Protein AF-V5BIV5-F1 (afdb_monomer_lite)

Radius of gyration: 81.48 Å; chains: 1; bounding box: 143×62×266 Å

Secondary structure (DSSP, 8-state):
--HHHHHHHHHHHTTT-----------------------------PPPP--TT----------PPPP----------------------------------PPPHHHHHHHHHHHHHHHHHHHHHHHHHHHHHHHHHHHHHHHHHHS--SS-----------TT-GGGTSSHHHHHHHHHHHHHHHHHHHHHHHHHHHHHHHHHIIIIIIIHHHHHHHHHHHHHHHHHHHHHHHHHHHHHHHHHHHHHHHHHHHHHHHHHHHHHHHHHHHHHHHHHHHHHHHHHHHHHHHHHHHHHHHHHHHHHHHHHHHHHHHHHHHHHHHHHHHTT--

pLDDT: mean 72.59, std 24.85, range [30.11, 98.5]

Sequence (330 aa):
MFFFFLLSFVFMFLLGVPPLMPVFDTQTGAGAGVGFFFLPYMSQQRPPPRAPWSRFATASKQPRQPPLSARPVNVTRCPMTSLKKKTQSVWSAPSTTTTTRRKSPFELAYEESLAQLELLQQKLEQQALVSLHLERNTLEYYYTNTICFEGYDGESVPQQNSGFHHYYFTSVVSMARRERRERRAREERQLQEERRRVQLLEDDVREHIINGVLAEQRDLVRKSEEENAALQQHLAQKLAEAETCGKRLQEHEQRQRVIQQERVESVRRTMQLEEGKLKQMENVDATRLVLSKEREELAAVQAELKKREAVVNNLRETIARLSRKRRQRE

Organism: NCBI:txid1416333

Structure (mmCIF, N/CA/C/O backbone):
data_AF-V5BIV5-F1
#
_entry.id   AF-V5BIV5-F1
#
loop_
_atom_site.group_PDB
_atom_site.id
_atom_site.type_symbol
_atom_site.label_atom_id
_atom_site.label_alt_id
_atom_site.label_comp_id
_atom_site.label_asym_id
_atom_site.label_entity_id
_atom_site.label_seq_id
_atom_site.pdbx_PDB_ins_code
_atom_site.Cartn_x
_atom_site.Cartn_y
_atom_site.Cartn_z
_atom_site.occupancy
_atom_site.B_iso_or_equiv
_atom_site.auth_seq_id
_atom_site.auth_comp_id
_atom_site.auth_asym_id
_atom_site.auth_atom_id
_atom_site.pdbx_PDB_model_num
ATOM 1 N N . MET A 1 1 ? 5.641 26.183 -1.877 1.00 52.94 1 MET A N 1
ATOM 2 C CA . MET A 1 1 ? 5.285 25.527 -0.596 1.00 52.94 1 MET A CA 1
ATOM 3 C C . MET A 1 1 ? 4.647 26.458 0.442 1.00 52.94 1 MET A C 1
ATOM 5 O O . MET A 1 1 ? 3.917 25.950 1.272 1.00 52.94 1 MET A O 1
ATOM 9 N N . PHE A 1 2 ? 4.810 27.788 0.385 1.00 47.78 2 PHE A N 1
ATOM 10 C CA . PHE A 1 2 ? 4.147 28.708 1.335 1.00 47.78 2 PHE A CA 1
ATOM 11 C C . PHE A 1 2 ? 2.705 29.119 0.966 1.00 47.78 2 PHE A C 1
ATOM 13 O O . PHE A 1 2 ? 1.934 29.493 1.841 1.00 47.78 2 PHE A O 1
ATOM 20 N N . PHE A 1 3 ? 2.299 28.997 -0.302 1.00 45.25 3 PHE A N 1
ATOM 21 C CA . PHE A 1 3 ? 0.954 29.402 -0.745 1.00 45.25 3 PHE A CA 1
ATOM 22 C C . PHE A 1 3 ? -0.159 28.392 -0.420 1.00 45.25 3 PHE A C 1
ATOM 24 O O . PHE A 1 3 ? -1.317 28.777 -0.300 1.00 45.25 3 PHE A O 1
ATOM 31 N N . PHE A 1 4 ? 0.180 27.114 -0.217 1.00 46.38 4 PHE A N 1
ATOM 32 C CA . PHE A 1 4 ? -0.806 26.083 0.138 1.00 46.38 4 PHE A CA 1
ATOM 33 C C . PHE A 1 4 ? -1.195 26.108 1.623 1.00 46.38 4 PHE A C 1
ATOM 35 O O . PHE A 1 4 ? -2.306 25.718 1.970 1.00 46.38 4 PHE A O 1
ATOM 42 N N . PHE A 1 5 ? -0.328 26.631 2.496 1.00 48.53 5 PHE A N 1
ATOM 43 C CA . PHE A 1 5 ? -0.621 26.736 3.926 1.00 48.53 5 PHE A CA 1
ATOM 44 C C . PHE A 1 5 ? -1.599 27.872 4.257 1.00 48.53 5 PHE A C 1
ATOM 46 O O . PHE A 1 5 ? -2.414 27.719 5.165 1.00 48.53 5 PHE A O 1
ATOM 53 N N . LEU A 1 6 ? -1.595 28.975 3.496 1.00 51.81 6 LEU A N 1
ATOM 54 C CA . LEU A 1 6 ? -2.537 30.075 3.737 1.00 51.81 6 LEU A CA 1
ATOM 55 C C . LEU A 1 6 ? -3.978 29.724 3.342 1.00 51.81 6 LEU A C 1
ATOM 57 O O . LEU A 1 6 ? -4.913 30.150 4.017 1.00 51.81 6 LEU A O 1
ATOM 61 N N . LEU A 1 7 ? -4.175 28.916 2.293 1.00 50.19 7 LEU A N 1
ATOM 62 C CA . LEU A 1 7 ? -5.524 28.553 1.844 1.00 50.19 7 LEU A CA 1
ATOM 63 C C . LEU A 1 7 ? -6.232 27.609 2.829 1.00 50.19 7 LEU A C 1
ATOM 65 O O . LEU A 1 7 ? -7.442 27.704 3.015 1.00 50.19 7 LEU A O 1
ATOM 69 N N . SER A 1 8 ? -5.474 26.744 3.512 1.00 51.78 8 SER A N 1
ATOM 70 C CA . SER A 1 8 ? -6.029 25.819 4.506 1.00 51.78 8 SER A CA 1
ATOM 71 C C . SER A 1 8 ? -6.413 26.516 5.818 1.00 51.78 8 SER A C 1
ATOM 73 O O . SER A 1 8 ? -7.316 26.056 6.514 1.00 51.78 8 SER A O 1
ATOM 75 N N . PHE A 1 9 ? -5.768 27.641 6.145 1.00 52.19 9 PHE A N 1
ATOM 76 C CA . PHE A 1 9 ? -6.046 28.392 7.373 1.00 52.19 9 PHE A CA 1
ATOM 77 C C . PHE A 1 9 ? -7.322 29.242 7.262 1.00 52.19 9 PHE A C 1
ATOM 79 O O . PHE A 1 9 ? -8.078 29.361 8.223 1.00 52.19 9 PHE A O 1
ATOM 86 N N . VAL A 1 10 ? -7.615 29.769 6.068 1.00 61.44 10 VAL A N 1
ATOM 87 C CA . VAL A 1 10 ? -8.852 30.529 5.803 1.00 61.44 10 VAL A CA 1
ATOM 88 C C . VAL A 1 10 ? -10.075 29.605 5.743 1.00 61.44 10 VAL A C 1
ATOM 90 O O . VAL A 1 10 ? -11.153 29.982 6.198 1.00 61.44 10 VAL A O 1
ATOM 93 N N . PHE A 1 11 ? -9.911 28.367 5.266 1.00 53.62 11 PHE A N 1
ATOM 94 C CA . PHE A 1 11 ? -11.013 27.403 5.180 1.00 53.62 11 PHE A CA 1
ATOM 95 C C . PHE A 1 11 ? -11.468 26.880 6.556 1.00 53.62 11 PHE A C 1
ATOM 97 O O . PHE A 1 11 ? -12.648 26.604 6.757 1.00 53.62 11 PHE A O 1
ATOM 104 N N . MET A 1 12 ? -10.557 26.814 7.533 1.00 54.19 12 MET A N 1
ATOM 105 C CA . MET A 1 12 ? -10.869 26.417 8.915 1.00 54.19 12 MET A CA 1
ATOM 106 C C . MET A 1 12 ? -11.633 27.493 9.707 1.00 54.19 12 MET A C 1
ATOM 108 O O . MET A 1 12 ? -12.384 27.157 10.617 1.00 54.19 12 MET A O 1
ATOM 112 N N . PHE A 1 13 ? -11.517 28.774 9.335 1.00 54.12 13 PHE A N 1
ATOM 113 C CA . PHE A 1 13 ? -12.222 29.873 10.013 1.00 54.12 13 PHE A CA 1
ATOM 114 C C . PHE A 1 13 ? -13.693 30.023 9.578 1.00 54.12 13 PHE A C 1
ATOM 116 O O . PHE A 1 13 ? -14.508 30.556 10.326 1.00 54.12 13 PHE A O 1
ATOM 123 N N . LEU A 1 14 ? -14.052 29.527 8.388 1.00 56.28 14 LEU A N 1
ATOM 124 C CA . LEU A 1 14 ? -15.405 29.622 7.816 1.00 56.28 14 LEU A CA 1
ATOM 125 C C . LEU A 1 14 ? -16.360 28.500 8.262 1.00 56.28 14 LEU A C 1
ATOM 127 O O . LEU A 1 14 ? -17.562 28.607 8.036 1.00 56.28 14 LEU A O 1
ATOM 131 N N . LEU A 1 15 ? -15.852 27.451 8.915 1.00 53.59 15 LEU A N 1
ATOM 132 C CA . LEU A 1 15 ? -16.637 26.288 9.357 1.00 53.59 15 LEU A CA 1
ATOM 133 C C . LEU A 1 15 ? -16.978 26.285 10.856 1.00 53.59 15 LEU A C 1
ATOM 135 O O . LEU A 1 15 ? -17.530 25.306 11.349 1.00 53.59 15 LEU A O 1
ATOM 139 N N . GLY A 1 16 ? -16.694 27.370 11.586 1.00 46.41 16 GLY A N 1
ATOM 140 C CA . GLY A 1 16 ? -17.166 27.532 12.968 1.00 46.41 16 GLY A CA 1
ATOM 141 C C . GLY A 1 16 ? -16.659 26.463 13.944 1.00 46.41 16 GLY A C 1
ATOM 142 O O . GLY A 1 16 ? -17.346 26.147 14.913 1.00 46.41 16 GLY A O 1
ATOM 143 N N . VAL A 1 17 ? -15.475 25.896 13.699 1.00 56.22 17 VAL A N 1
ATOM 144 C CA . VAL A 1 17 ? -14.847 24.924 14.600 1.00 56.22 17 VAL A CA 1
ATOM 145 C C . VAL A 1 17 ? -13.963 25.686 15.596 1.00 56.22 17 VAL A C 1
ATOM 147 O O . VAL A 1 17 ? -13.000 26.328 15.173 1.00 56.22 17 VAL A O 1
ATOM 150 N N . PRO A 1 18 ? -14.257 25.666 16.908 1.00 51.34 18 PRO A N 1
ATOM 151 C CA . PRO A 1 18 ? -13.418 26.339 17.891 1.00 51.34 18 PRO A CA 1
ATOM 152 C C . PRO A 1 18 ? -12.067 25.612 18.032 1.00 51.34 18 PRO A C 1
ATOM 154 O O . PRO A 1 18 ? -12.045 24.380 18.120 1.00 51.34 18 PRO A O 1
ATOM 157 N N . PRO A 1 19 ? -10.931 26.331 18.085 1.00 50.12 19 PRO A N 1
ATOM 158 C CA . PRO A 1 19 ? -9.640 25.708 18.335 1.00 50.12 19 PRO A CA 1
ATOM 159 C C . PRO A 1 19 ? -9.560 25.251 19.797 1.00 50.12 19 PRO A C 1
ATOM 161 O O . PRO A 1 19 ? -9.568 26.063 20.723 1.00 50.12 19 PRO A O 1
ATOM 164 N N . LEU A 1 20 ? -9.467 23.937 20.002 1.00 45.47 20 LEU A N 1
ATOM 165 C CA . LEU A 1 20 ? -9.051 23.345 21.271 1.00 45.47 20 LEU A CA 1
ATOM 166 C C . LEU A 1 20 ? -7.620 23.803 21.576 1.00 45.47 20 LEU A C 1
ATOM 168 O O . LEU A 1 20 ? -6.680 23.479 20.850 1.00 45.47 20 LEU A O 1
ATOM 172 N N . MET A 1 21 ? -7.468 24.582 22.644 1.00 40.09 21 MET A N 1
ATOM 173 C CA . MET A 1 21 ? -6.164 24.949 23.182 1.00 40.09 21 MET A CA 1
ATOM 174 C C . MET A 1 21 ? -5.445 23.714 23.740 1.00 40.09 21 MET A C 1
ATOM 176 O O . MET A 1 21 ? -6.055 22.953 24.493 1.00 40.09 21 MET A O 1
ATOM 180 N N . PRO A 1 22 ? -4.146 23.528 23.456 1.00 43.59 22 PRO A N 1
ATOM 181 C CA . PRO A 1 22 ? -3.332 22.591 24.206 1.00 43.59 22 PRO A CA 1
ATOM 182 C C . PRO A 1 22 ? -2.920 23.223 25.544 1.00 43.59 22 PRO A C 1
ATOM 184 O O . PRO A 1 22 ? -2.129 24.163 25.592 1.00 43.59 22 PRO A O 1
ATOM 187 N N . VAL A 1 23 ? -3.458 22.677 26.634 1.00 36.28 23 VAL A N 1
ATOM 188 C CA . VAL A 1 23 ? -2.885 22.800 27.979 1.00 36.28 23 VAL A CA 1
ATOM 189 C C . VAL A 1 23 ? -1.681 21.860 28.026 1.00 36.28 23 VAL A C 1
ATOM 191 O O . VAL A 1 23 ? -1.849 20.644 27.999 1.00 36.28 23 VAL A O 1
ATOM 194 N N . PHE A 1 24 ? -0.471 22.414 28.060 1.00 36.00 24 PHE A N 1
ATOM 195 C CA . PHE A 1 24 ? 0.728 21.677 28.449 1.00 36.00 24 PHE A CA 1
ATOM 196 C C . PHE A 1 24 ? 1.262 22.288 29.737 1.00 36.00 24 PHE A C 1
ATOM 198 O O . PHE A 1 24 ? 1.889 23.347 29.722 1.00 36.00 24 PHE A O 1
ATOM 205 N N . ASP A 1 25 ? 0.997 21.592 30.839 1.00 32.31 25 ASP A N 1
ATOM 206 C CA . ASP A 1 25 ? 1.750 21.757 32.069 1.00 32.31 25 ASP A CA 1
ATOM 207 C C . ASP A 1 25 ? 3.145 21.153 31.902 1.00 32.31 25 ASP A C 1
ATOM 209 O O . ASP A 1 25 ? 3.354 20.055 31.380 1.00 32.31 25 ASP A O 1
ATOM 213 N N . THR A 1 26 ? 4.109 21.925 32.373 1.00 38.41 26 THR A N 1
ATOM 214 C CA . THR A 1 26 ? 5.509 21.579 32.561 1.00 38.41 26 THR A CA 1
ATOM 215 C C . THR A 1 26 ? 5.669 20.462 33.587 1.00 38.41 26 THR A C 1
ATOM 217 O O . THR A 1 26 ? 5.211 20.621 34.716 1.00 38.41 26 THR A O 1
ATOM 220 N N . GLN A 1 27 ? 6.449 19.422 33.276 1.00 34.00 27 GLN A N 1
ATOM 221 C CA . GLN A 1 27 ? 7.369 18.866 34.268 1.00 34.00 27 GLN A CA 1
ATOM 222 C C . GLN A 1 27 ? 8.543 18.107 33.640 1.00 34.00 27 GLN A C 1
ATOM 224 O O . GLN A 1 27 ? 8.414 17.172 32.856 1.00 34.00 27 GLN A O 1
ATOM 229 N N . THR A 1 28 ? 9.708 18.598 34.033 1.00 37.66 28 THR A N 1
ATOM 230 C CA . THR A 1 28 ? 11.062 18.075 33.915 1.00 37.66 28 THR A CA 1
ATOM 231 C C . THR A 1 28 ? 11.204 16.670 34.496 1.00 37.66 28 THR A C 1
ATOM 233 O O . THR A 1 28 ? 10.784 16.427 35.624 1.00 37.66 28 THR A O 1
ATOM 236 N N . GLY A 1 29 ? 11.906 15.788 33.788 1.00 33.06 29 GLY A N 1
ATOM 237 C CA . GLY A 1 29 ? 12.295 14.479 34.304 1.00 33.06 29 GLY A CA 1
ATOM 238 C C . GLY A 1 29 ? 13.440 13.895 33.494 1.00 33.06 29 GLY A C 1
ATOM 239 O O . GLY A 1 29 ? 13.229 13.272 32.460 1.00 33.06 29 GLY A O 1
ATOM 240 N N . ALA A 1 30 ? 14.660 14.150 33.960 1.00 35.59 30 ALA A N 1
ATOM 241 C CA . ALA A 1 30 ? 15.885 13.559 33.453 1.00 35.59 30 ALA A CA 1
ATOM 242 C C . ALA A 1 30 ? 15.852 12.027 33.588 1.00 35.59 30 ALA A C 1
ATOM 244 O O . ALA A 1 30 ? 15.528 11.495 34.647 1.00 35.59 30 ALA A O 1
ATOM 245 N N . GLY A 1 31 ? 16.242 11.330 32.525 1.00 33.03 31 GLY A N 1
ATOM 246 C CA . GLY A 1 31 ? 16.393 9.880 32.508 1.00 33.03 31 GLY A CA 1
ATOM 247 C C . GLY A 1 31 ? 17.436 9.489 31.476 1.00 33.03 31 GLY A C 1
ATOM 248 O O . GLY A 1 31 ? 17.126 9.291 30.307 1.00 33.03 31 GLY A O 1
ATOM 249 N N . ALA A 1 32 ? 18.690 9.444 31.919 1.00 34.25 32 ALA A N 1
ATOM 250 C CA . ALA A 1 32 ? 19.811 8.909 31.165 1.00 34.25 32 ALA A CA 1
ATOM 251 C C . ALA A 1 32 ? 19.597 7.409 30.896 1.00 34.25 32 ALA A C 1
ATOM 253 O O . ALA A 1 32 ? 19.287 6.650 31.812 1.00 34.25 32 ALA A O 1
ATOM 254 N N . GLY A 1 33 ? 19.789 6.987 29.647 1.00 32.44 33 GLY A N 1
ATOM 255 C CA . GLY A 1 33 ? 19.603 5.604 29.213 1.00 32.44 33 GLY A CA 1
ATOM 256 C C . GLY A 1 33 ? 20.333 5.336 27.903 1.00 32.44 33 GLY A C 1
ATOM 257 O O . GLY A 1 33 ? 19.787 5.503 26.823 1.00 32.44 33 GLY A O 1
ATOM 258 N N . VAL A 1 34 ? 21.602 4.982 28.060 1.00 36.50 34 VAL A N 1
ATOM 259 C CA . VAL A 1 34 ? 22.618 4.564 27.088 1.00 36.50 34 VAL A CA 1
ATOM 260 C C . VAL A 1 34 ? 22.082 3.702 25.932 1.00 36.50 34 VAL A C 1
ATOM 262 O O . VAL A 1 34 ? 21.473 2.661 26.152 1.00 36.50 34 VAL A O 1
ATOM 265 N N . GLY A 1 35 ? 22.440 4.079 24.701 1.00 32.22 35 GLY A N 1
ATOM 266 C CA . GLY A 1 35 ? 22.315 3.248 23.504 1.00 32.22 35 GLY A CA 1
ATOM 267 C C . GLY A 1 35 ? 23.328 3.680 22.444 1.00 32.22 35 GLY A C 1
ATOM 268 O O . GLY A 1 35 ? 23.155 4.704 21.794 1.00 32.22 35 GLY A O 1
ATOM 269 N N . PHE A 1 36 ? 24.417 2.918 22.335 1.00 36.50 36 PHE A N 1
ATOM 270 C CA . PHE A 1 36 ? 25.456 2.994 21.302 1.00 36.50 36 PHE A CA 1
ATOM 271 C C . PHE A 1 36 ? 24.870 3.074 19.878 1.00 36.50 36 PHE A C 1
ATOM 273 O O . PHE A 1 36 ? 23.891 2.394 19.607 1.00 36.50 36 PHE A O 1
ATOM 280 N N . PHE A 1 37 ? 25.504 3.827 18.967 1.00 34.16 37 PHE A N 1
ATOM 281 C CA . PHE A 1 37 ? 26.126 3.329 17.721 1.00 34.16 37 PHE A CA 1
ATOM 282 C C . PHE A 1 37 ? 26.601 4.500 16.825 1.00 34.16 37 PHE A C 1
ATOM 284 O O . PHE A 1 37 ? 25.823 5.354 16.423 1.00 34.16 37 PHE A O 1
ATOM 291 N N . PHE A 1 38 ? 27.905 4.488 16.524 1.00 32.66 38 PHE A N 1
ATOM 292 C CA . PHE A 1 38 ? 28.568 4.926 15.285 1.00 32.66 38 PHE A CA 1
ATOM 293 C C . PHE A 1 38 ? 28.224 6.293 14.648 1.00 32.66 38 PHE A C 1
ATOM 295 O O . PHE A 1 38 ? 27.265 6.450 13.902 1.00 32.66 38 PHE A O 1
ATOM 302 N N . LEU A 1 39 ? 29.169 7.232 14.775 1.00 34.94 39 LEU A N 1
ATOM 303 C CA . LEU A 1 39 ? 29.522 8.164 13.692 1.00 34.94 39 LEU A CA 1
ATOM 304 C C . LEU A 1 39 ? 30.345 7.401 12.636 1.00 34.94 39 LEU A C 1
ATOM 306 O O . LEU A 1 39 ? 31.177 6.570 13.012 1.00 34.94 39 LEU A O 1
ATOM 310 N N . PRO A 1 40 ? 30.165 7.692 11.333 1.00 46.31 40 PRO A N 1
ATOM 311 C CA . PRO A 1 40 ? 31.070 8.665 10.722 1.00 46.31 40 PRO A CA 1
ATOM 312 C C . PRO A 1 40 ? 30.436 9.607 9.672 1.00 46.31 40 PRO A C 1
ATOM 314 O O . PRO A 1 40 ? 29.698 9.203 8.787 1.00 46.31 40 PRO A O 1
ATOM 317 N N . TYR A 1 41 ? 30.856 10.872 9.763 1.00 33.94 41 TYR A N 1
ATOM 318 C CA . TYR A 1 41 ? 31.520 11.645 8.698 1.00 33.94 41 TYR A CA 1
ATOM 319 C C . TYR A 1 41 ? 30.769 12.042 7.397 1.00 33.94 41 TYR A C 1
ATOM 321 O O . TYR A 1 41 ? 30.523 11.245 6.502 1.00 33.94 41 TYR A O 1
ATOM 329 N N . MET A 1 42 ? 30.619 13.369 7.263 1.00 36.72 42 MET A N 1
ATOM 330 C CA . MET A 1 42 ? 30.783 14.211 6.062 1.00 36.72 42 MET A CA 1
ATOM 331 C C . MET A 1 42 ? 29.874 13.998 4.840 1.00 36.72 42 MET A C 1
ATOM 333 O O . MET A 1 42 ? 30.186 13.261 3.908 1.00 36.72 42 MET A O 1
ATOM 337 N N . SER A 1 43 ? 28.845 14.846 4.733 1.00 36.72 43 SER A N 1
ATOM 338 C CA . SER A 1 43 ? 28.217 15.199 3.457 1.00 36.72 43 SER A CA 1
ATOM 339 C C . SER A 1 43 ? 29.078 16.225 2.704 1.00 36.72 43 SER A C 1
ATOM 341 O O . SER A 1 43 ? 28.915 17.438 2.854 1.00 36.72 43 SER A O 1
ATOM 343 N N . GLN A 1 44 ? 30.013 15.741 1.890 1.00 40.72 44 GLN A N 1
ATOM 344 C CA . GLN A 1 44 ? 30.700 16.552 0.886 1.00 40.72 44 GLN A CA 1
ATOM 345 C C . GLN A 1 44 ? 29.758 16.717 -0.320 1.00 40.72 44 GLN A C 1
ATOM 347 O O . GLN A 1 44 ? 29.388 15.739 -0.970 1.00 40.72 44 GLN A O 1
ATOM 352 N N . GLN A 1 45 ? 29.329 17.950 -0.596 1.00 42.22 45 GLN A N 1
ATOM 353 C CA . GLN A 1 45 ? 28.522 18.290 -1.770 1.00 42.22 45 GLN A CA 1
ATOM 354 C C . GLN A 1 45 ? 29.296 17.935 -3.050 1.00 42.22 45 GLN A C 1
ATOM 356 O O . GLN A 1 45 ? 30.332 18.531 -3.343 1.00 42.22 45 GLN A O 1
ATOM 361 N N . ARG A 1 46 ? 28.798 16.962 -3.820 1.00 42.00 46 ARG A N 1
ATOM 362 C CA . ARG A 1 46 ? 29.278 16.687 -5.181 1.00 42.00 46 ARG A CA 1
ATOM 363 C C . ARG A 1 46 ? 28.510 17.566 -6.176 1.00 42.00 46 ARG A C 1
ATOM 365 O O . ARG A 1 46 ? 27.280 17.559 -6.137 1.00 42.00 46 ARG A O 1
ATOM 372 N N . PRO A 1 47 ? 29.187 18.297 -7.078 1.00 57.53 47 PRO A N 1
ATOM 373 C CA . PRO A 1 47 ? 28.520 18.970 -8.186 1.00 57.53 47 PRO A CA 1
ATOM 374 C C . PRO A 1 47 ? 28.045 17.942 -9.233 1.00 57.53 47 PRO A C 1
ATOM 376 O O . PRO A 1 47 ? 28.573 16.826 -9.285 1.00 57.53 47 PRO A O 1
ATOM 379 N N . PRO A 1 48 ? 27.055 18.292 -10.075 1.00 56.84 48 PRO A N 1
ATOM 380 C CA . PRO A 1 48 ? 26.512 17.376 -11.074 1.00 56.84 48 PRO A CA 1
ATOM 381 C C . PRO A 1 48 ? 27.556 17.018 -12.148 1.00 56.84 48 PRO A C 1
ATOM 383 O O . PRO A 1 48 ? 28.434 17.835 -12.453 1.00 56.84 48 PRO A O 1
ATOM 386 N N . PRO A 1 49 ? 27.472 15.822 -12.762 1.00 50.72 49 PRO A N 1
ATOM 387 C CA . PRO A 1 49 ? 28.421 15.404 -13.782 1.00 50.72 49 PRO A CA 1
ATOM 388 C C . PRO A 1 49 ? 28.244 16.244 -15.054 1.00 50.72 49 PRO A C 1
ATOM 390 O O . PRO A 1 49 ? 27.202 16.223 -15.708 1.00 50.72 49 PRO A O 1
ATOM 393 N N . ARG A 1 50 ? 29.294 16.980 -15.425 1.00 48.38 50 ARG A N 1
ATOM 394 C CA . ARG A 1 50 ? 29.436 17.586 -16.753 1.00 48.38 50 ARG A CA 1
ATOM 395 C C . ARG A 1 50 ? 29.770 16.482 -17.755 1.00 48.38 50 ARG A C 1
ATOM 397 O O . ARG A 1 50 ? 30.863 15.924 -17.709 1.00 48.38 50 ARG A O 1
ATOM 404 N N . ALA A 1 51 ? 28.852 16.188 -18.671 1.00 47.62 51 ALA A N 1
ATOM 405 C CA . ALA A 1 51 ? 29.163 15.387 -19.852 1.00 47.62 51 ALA A CA 1
ATOM 406 C C . ALA A 1 51 ? 30.098 16.185 -20.792 1.00 47.62 51 ALA A C 1
ATOM 408 O O . ALA A 1 51 ? 29.908 17.397 -20.933 1.00 47.62 51 ALA A O 1
ATOM 409 N N . PRO A 1 52 ? 31.088 15.567 -21.466 1.00 48.06 52 PRO A N 1
ATOM 410 C CA . PRO A 1 52 ? 32.116 16.314 -22.191 1.00 48.06 52 PRO A CA 1
ATOM 411 C C . PRO A 1 52 ? 31.687 16.755 -23.600 1.00 48.06 52 PRO A C 1
ATOM 413 O O . PRO A 1 52 ? 32.495 17.324 -24.327 1.00 48.06 52 PRO A O 1
ATOM 416 N N . TRP A 1 53 ? 30.464 16.446 -24.044 1.00 49.66 53 TRP A N 1
ATOM 417 C CA . TRP A 1 53 ? 30.087 16.520 -25.467 1.00 49.66 53 TRP A CA 1
ATOM 418 C C . TRP A 1 53 ? 29.026 17.588 -25.764 1.00 49.66 53 TRP A C 1
ATOM 420 O O . TRP A 1 53 ? 28.377 17.568 -26.805 1.00 49.66 53 TRP A O 1
ATOM 430 N N . SER A 1 54 ? 28.860 18.575 -24.881 1.00 41.28 54 SER A N 1
ATOM 431 C CA . SER A 1 54 ? 28.015 19.743 -25.147 1.00 41.28 54 SER A CA 1
ATOM 432 C C . SER A 1 54 ? 28.756 20.778 -26.002 1.00 41.28 54 SER A C 1
ATOM 434 O O . SER A 1 54 ? 29.046 21.888 -25.558 1.00 41.28 54 SER A O 1
ATOM 436 N N . ARG A 1 55 ? 29.104 20.407 -27.229 1.00 47.00 55 ARG A N 1
ATOM 437 C CA . ARG A 1 55 ? 29.358 21.320 -28.347 1.00 47.00 55 ARG A CA 1
ATOM 438 C C . ARG A 1 55 ? 29.270 20.473 -29.603 1.00 47.00 55 ARG A C 1
ATOM 440 O O . ARG A 1 55 ? 29.924 19.448 -29.658 1.00 47.00 55 ARG A O 1
ATOM 447 N N . PHE A 1 56 ? 28.456 20.942 -30.545 1.00 46.16 56 PHE A N 1
ATOM 448 C CA . PHE A 1 56 ? 28.221 20.479 -31.919 1.00 46.16 56 PHE A CA 1
ATOM 449 C C . PHE A 1 56 ? 26.757 20.084 -32.145 1.00 46.16 56 PHE A C 1
ATOM 451 O O . PHE A 1 56 ? 26.400 18.918 -32.240 1.00 46.16 56 PHE A O 1
ATOM 458 N N . ALA A 1 57 ? 25.915 21.110 -32.281 1.00 38.00 57 ALA A N 1
ATOM 459 C CA . ALA A 1 57 ? 24.669 21.039 -33.034 1.00 38.00 57 ALA A CA 1
ATOM 460 C C . ALA A 1 57 ? 24.662 22.252 -33.984 1.00 38.00 57 ALA A C 1
ATOM 462 O O . ALA A 1 57 ? 24.694 23.397 -33.544 1.00 38.00 57 ALA A O 1
ATOM 463 N N . THR A 1 58 ? 25.029 22.016 -35.247 1.00 37.97 58 THR A N 1
ATOM 464 C CA . THR A 1 58 ? 24.127 21.966 -36.416 1.00 37.97 58 THR A CA 1
ATOM 465 C C . THR A 1 58 ? 23.711 23.343 -36.935 1.00 37.97 58 THR A C 1
ATOM 467 O O . THR A 1 58 ? 22.688 23.888 -36.537 1.00 37.97 58 THR A O 1
ATOM 470 N N . ALA A 1 59 ? 24.457 23.844 -37.923 1.00 32.62 59 ALA A N 1
ATOM 471 C CA . ALA A 1 59 ? 23.895 24.690 -38.969 1.00 32.62 59 ALA A CA 1
ATOM 472 C C . ALA A 1 59 ? 23.910 23.888 -40.276 1.00 32.62 59 ALA A C 1
ATOM 474 O O . ALA A 1 59 ? 24.938 23.374 -40.715 1.00 32.62 59 ALA A O 1
ATOM 475 N N . SER A 1 60 ? 22.705 23.718 -40.804 1.00 37.56 60 SER A N 1
ATOM 476 C CA . SER A 1 60 ? 22.326 22.919 -41.959 1.00 37.56 60 SER A CA 1
ATOM 477 C C . SER A 1 60 ? 23.012 23.354 -43.259 1.00 37.56 60 SER A C 1
ATOM 479 O O . SER A 1 60 ? 23.335 24.520 -43.472 1.00 37.56 60 SER A O 1
ATOM 481 N N . LYS A 1 61 ? 23.175 22.374 -44.148 1.00 38.53 61 LYS A N 1
ATOM 482 C CA . LYS A 1 61 ? 23.698 22.474 -45.510 1.00 38.53 61 LYS A CA 1
ATOM 483 C C . LYS A 1 61 ? 22.831 23.387 -46.392 1.00 38.53 61 LYS A C 1
ATOM 485 O O . LYS A 1 61 ? 21.622 23.198 -46.477 1.00 38.53 61 LYS A O 1
ATOM 490 N N . GLN A 1 62 ? 23.482 24.246 -47.171 1.00 40.72 62 GLN A N 1
ATOM 491 C CA . GLN A 1 62 ? 23.052 24.618 -48.522 1.00 40.72 62 GLN A CA 1
ATOM 492 C C . GLN A 1 62 ? 24.297 24.647 -49.422 1.00 40.72 62 GLN A C 1
ATOM 494 O O . GLN A 1 62 ? 25.167 25.494 -49.214 1.00 40.72 62 GLN A O 1
ATOM 499 N N . PRO A 1 63 ? 24.428 23.761 -50.422 1.00 41.69 63 PRO A N 1
ATOM 500 C CA . PRO A 1 63 ? 25.365 23.990 -51.506 1.00 41.69 63 PRO A CA 1
ATOM 501 C C . PRO A 1 63 ? 24.737 24.989 -52.484 1.00 41.69 63 PRO A C 1
ATOM 503 O O . PRO A 1 63 ? 23.715 24.717 -53.112 1.00 41.69 63 PRO A O 1
ATOM 506 N N . ARG A 1 64 ? 25.352 26.172 -52.587 1.00 40.41 64 ARG A N 1
ATOM 507 C CA . ARG A 1 64 ? 25.080 27.153 -53.643 1.00 40.41 64 ARG A CA 1
ATOM 508 C C . ARG A 1 64 ? 25.331 26.495 -55.003 1.00 40.41 64 ARG A C 1
ATOM 510 O O . ARG A 1 64 ? 26.444 26.053 -55.273 1.00 40.41 64 ARG A O 1
ATOM 517 N N . GLN A 1 65 ? 24.307 26.451 -55.850 1.00 42.56 65 GLN A N 1
ATOM 518 C CA . GLN A 1 65 ? 24.473 26.186 -57.277 1.00 42.56 65 GLN A CA 1
ATOM 519 C C . GLN A 1 65 ? 25.220 27.362 -57.935 1.00 42.56 65 GLN A C 1
ATOM 521 O O . GLN A 1 65 ? 24.918 28.514 -57.609 1.00 42.56 65 GLN A O 1
ATOM 526 N N . PRO A 1 66 ? 26.152 27.127 -58.871 1.00 44.06 66 PRO A N 1
ATOM 527 C CA . PRO A 1 66 ? 26.589 28.165 -59.793 1.00 44.06 66 PRO A CA 1
ATOM 528 C C . PRO A 1 66 ? 25.565 28.309 -60.938 1.00 44.06 66 PRO A C 1
ATOM 530 O O . PRO A 1 66 ? 25.125 27.297 -61.488 1.00 44.06 66 PRO A O 1
ATOM 533 N N . PRO A 1 67 ? 25.173 29.533 -61.335 1.00 42.47 67 PRO A N 1
ATOM 534 C CA . PRO A 1 67 ? 24.322 29.721 -62.502 1.00 42.47 67 PRO A CA 1
ATOM 535 C C . PRO A 1 67 ? 25.115 29.426 -63.782 1.00 42.47 67 PRO A C 1
ATOM 537 O O . PRO A 1 67 ? 26.110 30.089 -64.086 1.00 42.47 67 PRO A O 1
ATOM 540 N N . LEU A 1 68 ? 24.648 28.444 -64.554 1.00 39.59 68 LEU A N 1
ATOM 541 C CA . LEU A 1 68 ? 25.043 28.250 -65.947 1.00 39.59 68 LEU A CA 1
ATOM 542 C C . LEU A 1 68 ? 24.523 29.441 -66.764 1.00 39.59 68 LEU A C 1
ATOM 544 O O . LEU A 1 68 ? 23.355 29.505 -67.139 1.00 39.59 68 LEU A O 1
ATOM 548 N N . SER A 1 69 ? 25.404 30.409 -67.011 1.00 34.16 69 SER A N 1
ATOM 549 C CA . SER A 1 69 ? 25.181 31.483 -67.976 1.00 34.16 69 SER A CA 1
ATOM 550 C C . SER A 1 69 ? 25.321 30.912 -69.386 1.00 34.16 69 SER A C 1
ATOM 552 O O . SER A 1 69 ? 26.425 30.692 -69.886 1.00 34.16 69 SER A O 1
ATOM 554 N N . ALA A 1 70 ? 24.181 30.640 -70.015 1.00 38.94 70 ALA A N 1
ATOM 555 C CA . ALA A 1 70 ? 24.096 30.368 -71.437 1.00 38.94 70 ALA A CA 1
ATOM 556 C C . ALA A 1 70 ? 24.393 31.661 -72.214 1.00 38.94 70 ALA A C 1
ATOM 558 O O . ALA A 1 70 ? 23.586 32.590 -72.233 1.00 38.94 70 ALA A O 1
ATOM 559 N N . ARG A 1 71 ? 25.546 31.716 -72.885 1.00 36.59 71 ARG A N 1
ATOM 560 C CA . ARG A 1 71 ? 25.781 32.651 -73.991 1.00 36.59 71 ARG A CA 1
ATOM 561 C C . ARG A 1 71 ? 25.839 31.853 -75.294 1.00 36.59 71 ARG A C 1
ATOM 563 O O . ARG A 1 71 ? 26.690 30.971 -75.400 1.00 36.59 71 ARG A O 1
ATOM 570 N N . PRO A 1 72 ? 24.994 32.152 -76.294 1.00 38.62 72 PRO A N 1
ATOM 571 C CA . PRO A 1 72 ? 25.185 31.615 -77.629 1.00 38.62 72 PRO A CA 1
ATOM 572 C C . PRO A 1 72 ? 26.400 32.312 -78.252 1.00 38.62 72 PRO A C 1
ATOM 574 O O . PRO A 1 72 ? 26.404 33.528 -78.447 1.00 38.62 72 PRO A O 1
ATOM 577 N N . VAL A 1 73 ? 27.456 31.553 -78.545 1.00 35.66 73 VAL A N 1
ATOM 578 C CA . VAL A 1 73 ? 28.518 32.033 -79.431 1.00 35.66 73 VAL A CA 1
ATOM 579 C C . VAL A 1 73 ? 27.955 31.990 -80.843 1.00 35.66 73 VAL A C 1
ATOM 581 O O . VAL A 1 73 ? 27.662 30.925 -81.383 1.00 35.66 73 VAL A O 1
ATOM 584 N N . ASN A 1 74 ? 27.762 33.189 -81.393 1.00 35.81 74 ASN A N 1
ATOM 585 C CA . ASN A 1 74 ? 27.479 33.451 -82.793 1.00 35.81 74 ASN A CA 1
ATOM 586 C C . ASN A 1 74 ? 28.326 32.539 -83.684 1.00 35.81 74 ASN A C 1
ATOM 588 O O . ASN A 1 74 ? 29.544 32.690 -83.777 1.00 35.81 74 ASN A O 1
ATOM 592 N N . VAL A 1 75 ? 27.656 31.626 -84.383 1.00 36.03 75 VAL A N 1
ATOM 593 C CA . VAL A 1 75 ? 28.198 31.001 -85.583 1.00 36.03 75 VAL A CA 1
ATOM 594 C C . VAL A 1 75 ? 28.227 32.097 -86.642 1.00 36.03 75 VAL A C 1
ATOM 596 O O . VAL A 1 75 ? 27.254 32.315 -87.365 1.00 36.03 75 VAL A O 1
ATOM 599 N N . THR A 1 76 ? 29.331 32.841 -86.706 1.00 33.88 76 THR A N 1
ATOM 600 C CA . THR A 1 76 ? 29.601 33.739 -87.826 1.00 33.88 76 THR A CA 1
ATOM 601 C C . THR A 1 76 ? 29.879 32.866 -89.040 1.00 33.88 76 THR A C 1
ATOM 603 O O . THR A 1 76 ? 30.986 32.396 -89.282 1.00 33.88 76 THR A O 1
ATOM 606 N N . ARG A 1 77 ? 28.798 32.603 -89.768 1.00 35.72 77 ARG A N 1
ATOM 607 C CA . ARG A 1 77 ? 28.743 32.031 -91.105 1.00 35.72 77 ARG A CA 1
ATOM 608 C C . ARG A 1 77 ? 29.675 32.851 -92.010 1.00 35.72 77 ARG A C 1
ATOM 610 O O . ARG A 1 77 ? 29.317 33.956 -92.403 1.00 35.72 77 ARG A O 1
ATOM 617 N N . CYS A 1 78 ? 30.864 32.340 -92.327 1.00 30.11 78 CYS A N 1
ATOM 618 C CA . CYS A 1 78 ? 31.696 32.921 -93.381 1.00 30.11 78 CYS A CA 1
ATOM 619 C C . CYS A 1 78 ? 30.980 32.726 -94.729 1.00 30.11 78 CYS A C 1
ATOM 621 O O . CYS A 1 78 ? 30.687 31.583 -95.096 1.00 30.11 78 CYS A O 1
ATOM 623 N N . PRO A 1 79 ? 30.655 33.799 -95.470 1.00 38.47 79 PRO A N 1
ATOM 624 C CA . PRO A 1 79 ? 30.116 33.668 -96.809 1.00 38.47 79 PRO A CA 1
ATOM 625 C C . PRO A 1 79 ? 31.244 33.248 -97.756 1.00 38.47 79 PRO A C 1
ATOM 627 O O . PRO A 1 79 ? 32.242 33.947 -97.906 1.00 38.47 79 PRO A O 1
ATOM 630 N N . MET A 1 80 ? 31.061 32.097 -98.399 1.00 34.19 80 MET A N 1
ATOM 631 C CA . MET A 1 80 ? 31.809 31.687 -99.585 1.00 34.19 80 MET A CA 1
ATOM 632 C C . MET A 1 80 ? 31.650 32.768 -100.663 1.00 34.19 80 MET A C 1
ATOM 634 O O . MET A 1 80 ? 30.608 32.852 -101.314 1.00 34.19 80 MET A O 1
ATOM 638 N N . THR A 1 81 ? 32.666 33.601 -100.876 1.00 37.12 81 THR A N 1
ATOM 639 C CA . THR A 1 81 ? 32.756 34.434 -102.076 1.00 37.12 81 THR A CA 1
ATOM 640 C C . THR A 1 81 ? 33.252 33.563 -103.223 1.00 37.12 81 THR A C 1
ATOM 642 O O . THR A 1 81 ? 34.425 33.537 -103.579 1.00 37.12 81 THR A O 1
ATOM 645 N N . SER A 1 82 ? 32.324 32.824 -103.830 1.00 36.94 82 SER A N 1
ATOM 646 C CA . SER A 1 82 ? 32.543 32.240 -105.147 1.00 36.94 82 SER A CA 1
ATOM 647 C C . SER A 1 82 ? 32.729 33.381 -106.151 1.00 36.94 82 SER A C 1
ATOM 649 O O . SER A 1 82 ? 31.752 34.021 -106.555 1.00 36.94 82 SER A O 1
ATOM 651 N N . LEU A 1 83 ? 33.968 33.645 -106.563 1.00 35.62 83 LEU A N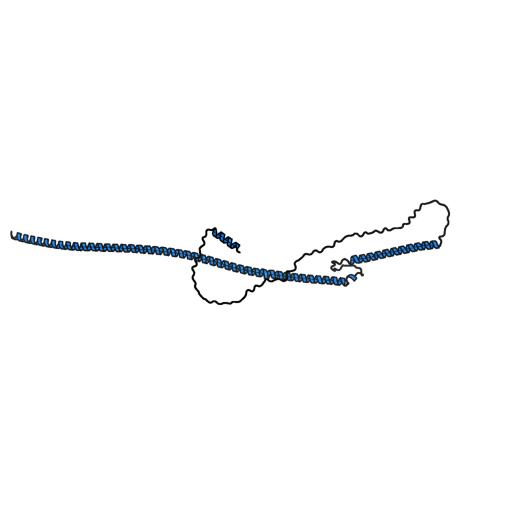 1
ATOM 652 C CA . LEU A 1 83 ? 34.275 34.517 -107.691 1.00 35.62 83 LEU A CA 1
ATOM 653 C C . LEU A 1 83 ? 33.877 33.788 -108.987 1.00 35.62 83 LEU A C 1
ATOM 655 O O . LEU A 1 83 ? 34.705 33.248 -109.715 1.00 35.62 83 LEU A O 1
ATOM 659 N N . LYS A 1 84 ? 32.570 33.722 -109.267 1.00 38.00 84 LYS A N 1
ATOM 660 C CA . LYS A 1 84 ? 32.062 33.286 -110.569 1.00 38.00 84 LYS A CA 1
ATOM 661 C C . LYS A 1 84 ? 32.349 34.389 -111.585 1.00 38.00 84 LYS A C 1
ATOM 663 O O . LYS A 1 84 ? 31.639 35.392 -111.636 1.00 38.00 84 LYS A O 1
ATOM 668 N N . LYS A 1 85 ? 33.356 34.161 -112.433 1.00 41.72 85 LYS A N 1
ATOM 669 C CA . LYS A 1 85 ? 33.441 34.759 -113.772 1.00 41.72 85 LYS A CA 1
ATOM 670 C C . LYS A 1 85 ? 32.103 34.507 -114.475 1.00 41.72 85 LYS A C 1
ATOM 672 O O . LYS A 1 85 ? 31.794 33.373 -114.834 1.00 41.72 85 LYS A O 1
ATOM 677 N N . LYS A 1 86 ? 31.291 35.552 -114.639 1.00 32.31 86 LYS A N 1
ATOM 678 C CA . LYS A 1 86 ? 30.112 35.526 -115.506 1.00 32.31 86 LYS A CA 1
ATOM 679 C C . LYS A 1 86 ? 30.453 36.307 -116.764 1.00 32.31 86 LYS A C 1
ATOM 681 O O . LYS A 1 86 ? 30.276 37.516 -116.839 1.00 32.31 86 LYS A O 1
ATOM 686 N N . THR A 1 87 ? 30.982 35.576 -117.735 1.00 39.62 87 THR A N 1
ATOM 687 C CA . THR A 1 87 ? 31.037 35.969 -119.138 1.00 39.62 87 THR A CA 1
ATOM 688 C C . THR A 1 87 ? 29.597 36.162 -119.607 1.00 39.62 87 THR A C 1
ATOM 690 O O . THR A 1 87 ? 28.854 35.192 -119.742 1.00 39.62 87 THR A O 1
ATOM 693 N N . GLN A 1 88 ? 29.170 37.409 -119.792 1.00 38.91 88 GLN A N 1
ATOM 694 C CA . GLN A 1 88 ? 27.933 37.717 -120.500 1.00 38.91 88 GLN A CA 1
ATOM 695 C C . GLN A 1 88 ? 28.302 38.026 -121.947 1.00 38.91 88 GLN A C 1
ATOM 697 O O . GLN A 1 88 ? 28.787 39.104 -122.276 1.00 38.91 88 GLN A O 1
ATOM 702 N N . SER A 1 89 ? 28.122 37.013 -122.793 1.00 33.12 89 SER A N 1
ATOM 703 C CA . SER A 1 89 ? 28.121 37.145 -124.240 1.00 33.12 89 SER A CA 1
ATOM 704 C C . SER A 1 89 ? 26.851 37.872 -124.677 1.00 33.12 89 SER A C 1
ATOM 706 O O . SER A 1 89 ? 25.748 37.407 -124.379 1.00 33.12 89 SER A O 1
ATOM 708 N N . VAL A 1 90 ? 27.007 38.945 -125.444 1.00 38.66 90 VAL A N 1
ATOM 709 C CA . VAL A 1 90 ? 25.975 39.437 -126.357 1.00 38.66 90 VAL A CA 1
ATOM 710 C C . VAL A 1 90 ? 26.546 39.292 -127.766 1.00 38.66 90 VAL A C 1
ATOM 712 O O . VAL A 1 90 ? 27.516 39.944 -128.139 1.00 38.66 90 VAL A O 1
ATOM 715 N N . TRP A 1 91 ? 25.977 38.322 -128.477 1.00 32.31 91 TRP A N 1
ATOM 716 C CA . TRP A 1 91 ? 26.008 38.115 -129.927 1.00 32.31 91 TRP A CA 1
ATOM 717 C C . TRP A 1 91 ? 25.636 39.414 -130.663 1.00 32.31 91 TRP A C 1
ATOM 719 O O . TRP A 1 91 ? 24.864 40.198 -130.129 1.00 32.31 91 TRP A O 1
ATOM 729 N N . SER A 1 92 ? 25.980 39.728 -131.904 1.00 33.19 92 SER A N 1
ATOM 730 C CA . SER A 1 92 ? 26.835 39.193 -132.962 1.00 33.19 92 SER A CA 1
ATOM 731 C C . SER A 1 92 ? 26.683 40.215 -134.094 1.00 33.19 92 SER A C 1
ATOM 733 O O . SER A 1 92 ? 25.555 40.605 -134.389 1.00 33.19 92 SER A O 1
ATOM 735 N N . ALA A 1 93 ? 27.756 40.591 -134.783 1.00 33.28 93 ALA A N 1
ATOM 736 C CA . ALA A 1 93 ? 27.676 40.904 -136.210 1.00 33.28 93 ALA A CA 1
ATOM 737 C C . ALA A 1 93 ? 29.051 40.663 -136.858 1.00 33.28 93 ALA A C 1
ATOM 739 O O . ALA A 1 93 ? 30.065 41.030 -136.259 1.00 33.28 93 ALA A O 1
ATOM 740 N N . PRO A 1 94 ? 29.112 39.987 -138.018 1.00 47.00 94 PRO A N 1
ATOM 741 C CA . PRO A 1 94 ? 30.321 39.342 -138.500 1.00 47.00 94 PRO A CA 1
ATOM 742 C C . PRO A 1 94 ? 31.087 40.243 -139.469 1.00 47.00 94 PRO A C 1
ATOM 744 O O . PRO A 1 94 ? 30.522 40.748 -140.433 1.00 47.00 94 PRO A O 1
ATOM 747 N N . SER A 1 95 ? 32.398 40.344 -139.270 1.00 36.69 95 SER A N 1
ATOM 748 C CA . SER A 1 95 ? 33.315 40.836 -140.297 1.00 36.69 95 SER A CA 1
ATOM 749 C C . SER A 1 95 ? 34.520 39.909 -140.346 1.00 36.69 95 SER A C 1
ATOM 751 O O . SER A 1 95 ? 35.418 39.953 -139.512 1.00 36.69 95 SER A O 1
ATOM 753 N N . THR A 1 96 ? 34.457 39.001 -141.312 1.00 39.06 96 THR A N 1
ATOM 754 C CA . THR A 1 96 ? 35.569 38.342 -141.998 1.00 39.06 96 THR A CA 1
ATOM 755 C C . THR A 1 96 ? 36.957 38.938 -141.734 1.00 39.06 96 THR A C 1
ATOM 757 O O . THR A 1 96 ? 37.309 39.945 -142.334 1.00 39.06 96 THR A O 1
ATOM 760 N N . THR A 1 97 ? 37.769 38.236 -140.942 1.00 36.72 97 THR A N 1
ATOM 761 C CA . THR A 1 97 ? 39.153 37.870 -141.297 1.00 36.72 97 THR A CA 1
ATOM 762 C C . THR A 1 97 ? 39.565 36.667 -140.452 1.00 36.72 97 THR A C 1
ATOM 764 O O . THR A 1 97 ? 39.923 36.786 -139.282 1.00 36.72 97 THR A O 1
ATOM 767 N N . THR A 1 98 ? 39.511 35.484 -141.051 1.00 43.53 98 THR A N 1
ATOM 768 C CA . THR A 1 98 ? 40.200 34.287 -140.573 1.00 43.53 98 THR A CA 1
ATOM 769 C C . THR A 1 98 ? 41.704 34.544 -140.571 1.00 43.53 98 THR A C 1
ATOM 771 O O . THR A 1 98 ? 42.339 34.548 -141.623 1.00 43.53 98 THR A O 1
ATOM 774 N N . THR A 1 99 ? 42.287 34.729 -139.390 1.00 39.25 99 THR A N 1
ATOM 775 C CA . THR A 1 99 ? 43.711 34.470 -139.166 1.00 39.25 99 THR A CA 1
ATOM 776 C C . THR A 1 99 ? 43.812 33.429 -138.062 1.00 39.25 99 THR A C 1
ATOM 778 O O . THR A 1 99 ? 43.510 33.678 -136.899 1.00 39.25 99 THR A O 1
ATOM 781 N N . THR A 1 100 ? 44.198 32.210 -138.425 1.00 51.16 100 THR A N 1
ATOM 782 C CA . THR A 1 100 ? 44.626 31.195 -137.464 1.00 51.16 100 THR A CA 1
ATOM 783 C C . THR A 1 100 ? 45.935 31.673 -136.835 1.00 51.16 100 THR A C 1
ATOM 785 O O . THR A 1 100 ? 47.019 31.335 -137.315 1.00 51.16 100 THR A O 1
ATOM 788 N N . ARG A 1 101 ? 45.866 32.501 -135.786 1.00 52.31 101 ARG A N 1
ATOM 789 C CA . ARG A 1 101 ? 47.031 32.751 -134.934 1.00 52.31 101 ARG A CA 1
ATOM 790 C C . ARG A 1 101 ? 47.326 31.451 -134.196 1.00 52.31 101 ARG A C 1
ATOM 792 O O . ARG A 1 101 ? 46.599 31.064 -133.286 1.00 52.31 101 ARG A O 1
ATOM 799 N N . ARG A 1 102 ? 48.378 30.749 -134.622 1.00 59.00 102 ARG A N 1
ATOM 800 C CA . ARG A 1 102 ? 48.988 29.692 -133.812 1.00 59.00 102 ARG A CA 1
ATOM 801 C C . ARG A 1 102 ? 49.391 30.340 -132.487 1.00 59.00 102 ARG A C 1
ATOM 803 O O . ARG A 1 102 ? 50.198 31.268 -132.509 1.00 59.00 102 ARG A O 1
ATOM 810 N N . LYS A 1 103 ? 48.784 29.900 -131.379 1.00 64.25 103 LYS A N 1
ATOM 811 C CA . LYS A 1 103 ? 49.194 30.311 -130.030 1.00 64.25 103 LYS A CA 1
ATOM 812 C C . LYS A 1 103 ? 50.697 30.091 -129.911 1.00 64.25 103 LYS A C 1
ATOM 814 O O . LYS A 1 103 ? 51.200 29.050 -130.350 1.00 64.25 103 LYS A O 1
ATOM 819 N N . SER A 1 104 ? 51.415 31.082 -129.397 1.00 73.19 104 SER A N 1
ATOM 820 C CA . SER A 1 104 ? 52.858 30.927 -129.230 1.00 73.19 104 SER A CA 1
ATOM 821 C C . SER A 1 104 ? 53.123 29.810 -128.208 1.00 73.19 104 SER A C 1
ATOM 823 O O . SER A 1 104 ? 52.317 29.617 -127.295 1.00 73.19 104 SER A O 1
ATOM 825 N N . PRO A 1 105 ? 54.233 29.062 -128.317 1.00 75.56 105 PRO A N 1
ATOM 826 C CA . PRO A 1 105 ? 54.562 28.024 -127.338 1.00 75.56 105 PRO A CA 1
ATOM 827 C C . PRO A 1 105 ? 54.621 28.573 -125.900 1.00 75.56 105 PRO A C 1
ATOM 829 O O . PRO A 1 105 ? 54.324 27.848 -124.957 1.00 75.56 105 PRO A O 1
ATOM 832 N N . PHE A 1 106 ? 54.918 29.867 -125.733 1.00 79.94 106 PHE A N 1
ATOM 833 C CA . PHE A 1 106 ? 54.883 30.559 -124.443 1.00 79.94 106 PHE A CA 1
ATOM 834 C C . PHE A 1 106 ? 53.466 30.755 -123.888 1.00 79.94 106 PHE A C 1
ATOM 836 O O . PHE A 1 106 ? 53.264 30.597 -122.689 1.00 79.94 106 PHE A O 1
ATOM 843 N N . GLU A 1 107 ? 52.477 31.066 -124.731 1.00 80.44 107 GLU A N 1
ATOM 844 C CA . GLU A 1 107 ? 51.075 31.196 -124.300 1.00 80.44 107 GLU A CA 1
ATOM 845 C C . GLU A 1 107 ? 50.500 29.844 -123.863 1.00 80.44 107 GLU A C 1
ATOM 847 O O . GLU A 1 107 ? 49.794 29.778 -122.861 1.00 80.44 107 GLU A O 1
ATOM 852 N N . LEU A 1 108 ? 50.848 28.763 -124.570 1.00 82.56 108 LEU A N 1
ATOM 853 C CA . LEU A 1 108 ? 50.453 27.404 -124.187 1.00 82.56 108 LEU A CA 1
ATOM 854 C C . LEU A 1 108 ? 51.107 26.973 -122.871 1.00 82.56 108 LEU A C 1
ATOM 856 O O . LEU A 1 108 ? 50.413 26.480 -121.988 1.00 82.56 108 LEU A O 1
ATOM 860 N N . ALA A 1 109 ? 52.408 27.226 -122.701 1.00 82.38 109 ALA A N 1
ATOM 861 C CA . ALA A 1 109 ? 53.106 26.937 -121.449 1.00 82.38 109 ALA A CA 1
ATOM 862 C C . ALA A 1 109 ? 52.542 27.751 -120.268 1.00 82.38 109 ALA A C 1
ATOM 864 O O . ALA A 1 109 ? 52.458 27.248 -119.148 1.00 82.38 109 ALA A O 1
ATOM 865 N N . TYR A 1 110 ? 52.115 28.996 -120.507 1.00 88.06 110 TYR A N 1
ATOM 866 C CA . TYR A 1 110 ? 51.466 29.822 -119.490 1.00 88.06 110 TYR A CA 1
ATOM 867 C C . TYR A 1 110 ? 50.078 29.283 -119.110 1.00 88.06 110 TYR A C 1
ATOM 869 O O . TYR A 1 110 ? 49.796 29.129 -117.922 1.00 88.06 110 TYR A O 1
ATOM 877 N N . GLU A 1 111 ? 49.237 28.929 -120.088 1.00 87.88 111 GLU A N 1
ATOM 878 C CA . GLU A 1 111 ? 47.932 28.291 -119.844 1.00 87.88 111 GLU A CA 1
ATOM 879 C C . GLU A 1 111 ? 48.080 26.947 -119.102 1.00 87.88 111 GLU A C 1
ATOM 881 O O . GLU A 1 111 ? 47.351 26.696 -118.141 1.00 87.88 111 GLU A O 1
ATOM 886 N N . GLU A 1 112 ? 49.062 26.118 -119.471 1.00 88.75 112 GLU A N 1
ATOM 887 C CA . GLU A 1 112 ? 49.382 24.876 -118.756 1.00 88.75 112 GLU A CA 1
ATOM 888 C C . GLU A 1 112 ? 49.856 25.143 -117.324 1.00 88.75 112 GLU A C 1
ATOM 890 O O . GLU A 1 112 ? 49.430 24.448 -116.403 1.00 88.75 112 GLU A O 1
ATOM 895 N N . SER A 1 113 ? 50.689 26.166 -117.106 1.00 84.94 113 SER A N 1
ATOM 896 C CA . SER A 1 113 ? 51.150 26.531 -115.761 1.00 84.94 113 SER A CA 1
ATOM 897 C C . SER A 1 113 ? 50.007 27.008 -114.860 1.00 84.94 113 SER A C 1
ATOM 899 O O . SER A 1 113 ? 49.965 26.651 -113.683 1.00 84.94 113 SER A O 1
ATOM 901 N N . LEU A 1 114 ? 49.032 27.741 -115.414 1.00 90.50 114 LEU A N 1
ATOM 902 C CA . LEU A 1 114 ? 47.823 28.139 -114.693 1.00 90.50 114 LEU A CA 1
ATOM 903 C C . LEU A 1 114 ? 46.958 26.924 -114.348 1.00 90.50 114 LEU A C 1
ATOM 905 O O . LEU A 1 114 ? 46.518 26.807 -113.207 1.00 90.50 114 LEU A O 1
ATOM 909 N N . ALA A 1 115 ? 46.776 25.988 -115.283 1.00 89.31 115 ALA A N 1
ATOM 910 C CA . ALA A 1 115 ? 46.036 24.753 -115.023 1.00 89.31 115 ALA A CA 1
ATOM 911 C C . ALA A 1 115 ? 46.726 23.875 -113.960 1.00 89.31 115 ALA A C 1
ATOM 913 O O . ALA A 1 115 ? 46.065 23.289 -113.102 1.00 89.31 115 ALA A O 1
ATOM 914 N N . GLN A 1 116 ? 48.060 23.808 -113.974 1.00 91.31 116 GLN A N 1
ATOM 915 C CA . GLN A 1 116 ? 48.835 23.110 -112.946 1.00 91.31 116 GLN A CA 1
ATOM 916 C C . GLN A 1 116 ? 48.706 23.786 -111.577 1.00 91.31 116 GLN A C 1
ATOM 918 O O . GLN A 1 116 ? 48.585 23.091 -110.568 1.00 91.31 116 GLN A O 1
ATOM 923 N N . LEU A 1 117 ? 48.689 25.120 -111.531 1.00 91.81 117 LEU A N 1
ATOM 924 C CA . LEU A 1 117 ? 48.500 25.877 -110.295 1.00 91.81 117 LEU A CA 1
ATOM 925 C C . LEU A 1 117 ? 47.093 25.658 -109.723 1.00 91.81 117 LEU A C 1
ATOM 927 O O . LEU A 1 117 ? 46.968 25.350 -108.539 1.00 91.81 117 LEU A O 1
ATOM 931 N N . GLU A 1 118 ? 46.052 25.714 -110.559 1.00 92.38 118 GLU A N 1
ATOM 932 C CA . GLU A 1 118 ? 44.672 25.402 -110.157 1.00 92.38 118 GLU A CA 1
ATOM 933 C C . GLU A 1 118 ? 44.549 23.965 -109.620 1.00 92.38 118 GLU A C 1
ATOM 935 O O . GLU A 1 118 ? 43.945 23.741 -108.568 1.00 92.38 118 GLU A O 1
ATOM 940 N N . LEU A 1 119 ? 45.190 22.989 -110.275 1.00 93.94 119 LEU A N 1
ATOM 941 C CA . LEU A 1 119 ? 45.205 21.597 -109.817 1.00 93.94 119 LEU A CA 1
ATOM 942 C C . LEU A 1 119 ? 45.922 21.433 -108.468 1.00 93.94 119 LEU A C 1
ATOM 944 O O . LEU A 1 119 ? 45.459 20.680 -107.607 1.00 93.94 119 LEU A O 1
ATOM 948 N N . LEU A 1 120 ? 47.058 22.108 -108.273 1.00 92.12 120 LEU A N 1
ATOM 949 C CA . LEU A 1 120 ? 47.785 22.080 -107.003 1.00 92.12 120 LEU A CA 1
ATOM 950 C C . LEU A 1 120 ? 46.965 22.717 -105.882 1.00 92.12 120 LEU A C 1
ATOM 952 O O . LEU A 1 120 ? 46.894 22.148 -104.792 1.00 92.12 120 LEU A O 1
ATOM 956 N N . GLN A 1 121 ? 46.301 23.839 -106.155 1.00 93.31 121 GLN A N 1
ATOM 957 C CA . GLN A 1 121 ? 45.427 24.498 -105.192 1.00 93.31 121 GLN A CA 1
ATOM 958 C C . GLN A 1 121 ? 44.261 23.588 -104.782 1.00 93.31 121 GLN A C 1
ATOM 960 O O . GLN A 1 121 ? 44.014 23.409 -103.590 1.00 93.31 121 GLN A O 1
ATOM 965 N N . GLN A 1 122 ? 43.616 22.922 -105.744 1.00 93.56 122 GLN A N 1
ATOM 966 C CA . GLN A 1 122 ? 42.530 21.984 -105.462 1.00 93.56 122 GLN A CA 1
ATOM 967 C C . GLN A 1 122 ? 42.988 20.803 -104.589 1.00 93.56 122 GLN A C 1
ATOM 969 O O . GLN A 1 122 ? 42.274 20.394 -103.672 1.00 93.56 122 GLN A O 1
ATOM 974 N N . LYS A 1 123 ? 44.188 20.258 -104.832 1.00 94.00 123 LYS A N 1
ATOM 975 C CA . LYS A 1 123 ? 44.753 19.180 -104.000 1.00 94.00 123 LYS A CA 1
ATOM 976 C C . LYS A 1 123 ? 45.031 19.640 -102.570 1.00 94.00 123 LYS A C 1
ATOM 978 O O . LYS A 1 123 ? 44.777 18.890 -101.630 1.00 94.00 123 LYS A O 1
ATOM 983 N N . LEU A 1 124 ? 45.526 20.864 -102.406 1.00 94.19 124 LEU A N 1
ATOM 984 C CA . LEU A 1 124 ? 45.816 21.445 -101.096 1.00 94.19 124 LEU A CA 1
ATOM 985 C C . LEU A 1 124 ? 44.524 21.669 -100.294 1.00 94.19 124 LEU A C 1
ATOM 987 O O . LEU A 1 124 ? 44.453 21.317 -99.118 1.00 94.19 124 LEU A O 1
ATOM 991 N N . GLU A 1 125 ? 43.470 22.160 -100.948 1.00 93.50 125 GLU A N 1
ATOM 992 C CA . GLU A 1 125 ? 42.140 22.305 -100.345 1.00 93.50 125 GLU A CA 1
ATOM 993 C C . GLU A 1 125 ? 41.546 20.950 -99.934 1.00 93.50 125 GLU A C 1
ATOM 995 O O . GLU A 1 125 ? 41.030 20.808 -98.823 1.00 93.50 125 GLU A O 1
ATOM 1000 N N . GLN A 1 126 ? 41.672 19.922 -100.780 1.00 93.69 126 GLN A N 1
ATOM 1001 C CA . GLN A 1 126 ? 41.242 18.562 -100.437 1.00 93.69 126 GLN A CA 1
ATOM 1002 C C . GLN A 1 126 ? 42.005 18.008 -99.228 1.00 93.69 126 GLN A C 1
ATOM 1004 O O . GLN A 1 126 ? 41.391 17.437 -98.326 1.00 93.69 126 GLN A O 1
ATOM 1009 N N . GLN A 1 127 ? 43.323 18.210 -99.165 1.00 95.00 127 GLN A N 1
ATOM 1010 C CA . GLN A 1 127 ? 44.134 17.783 -98.025 1.00 95.00 127 GLN A CA 1
ATOM 1011 C C . GLN A 1 127 ? 43.722 18.500 -96.732 1.00 95.00 127 GLN A C 1
ATOM 1013 O O . GLN A 1 127 ? 43.593 17.857 -95.689 1.00 95.00 127 GLN A O 1
ATOM 1018 N N . ALA A 1 128 ? 43.465 19.809 -96.796 1.00 92.62 128 ALA A N 1
ATOM 1019 C CA . ALA A 1 128 ? 43.016 20.589 -95.646 1.00 92.62 128 ALA A CA 1
ATOM 1020 C C . ALA A 1 128 ? 41.656 20.102 -95.114 1.00 92.62 128 ALA A C 1
ATOM 1022 O O . ALA A 1 128 ? 41.481 19.957 -93.903 1.00 92.62 128 ALA A O 1
ATOM 1023 N N . LEU A 1 129 ? 40.712 19.779 -96.004 1.00 94.25 129 LEU A N 1
ATOM 1024 C CA . LEU A 1 129 ? 39.407 19.232 -95.619 1.00 94.25 129 LEU A CA 1
ATOM 1025 C C . LEU A 1 129 ? 39.521 17.859 -94.948 1.00 94.25 129 LEU A C 1
ATOM 1027 O O . LEU A 1 129 ? 38.849 17.612 -93.946 1.00 94.25 129 LEU A O 1
ATOM 1031 N N . VAL A 1 130 ? 40.385 16.980 -95.463 1.00 94.31 130 VAL A N 1
ATOM 1032 C CA . VAL A 1 130 ? 40.631 15.667 -94.850 1.00 94.31 130 VAL A CA 1
ATOM 1033 C C . VAL A 1 130 ? 41.274 15.823 -93.469 1.00 94.31 130 VAL A C 1
ATOM 1035 O O . VAL A 1 130 ? 40.837 15.160 -92.530 1.00 94.31 130 VAL A O 1
ATOM 1038 N N . SER A 1 131 ? 42.243 16.732 -93.312 1.00 91.69 131 SER A N 1
ATOM 1039 C CA . SER A 1 131 ? 42.873 17.013 -92.011 1.00 91.69 131 SER A CA 1
ATOM 1040 C C . SER A 1 131 ? 41.850 17.492 -90.981 1.00 91.69 131 SER A C 1
ATOM 1042 O O . SER A 1 131 ? 41.758 16.929 -89.893 1.00 91.69 131 SER A O 1
ATOM 1044 N N . LEU A 1 132 ? 41.008 18.462 -91.352 1.00 92.25 132 LEU A N 1
ATOM 1045 C CA . LEU A 1 132 ? 39.941 18.964 -90.482 1.00 92.25 132 LEU A CA 1
ATOM 1046 C C . LEU A 1 132 ? 38.937 17.872 -90.101 1.00 92.25 132 LEU A C 1
ATOM 1048 O O . LEU A 1 132 ? 38.459 17.830 -88.966 1.00 92.25 132 LEU A O 1
ATOM 1052 N N . HIS A 1 133 ? 38.605 16.977 -91.033 1.00 92.12 133 HIS A N 1
ATOM 1053 C CA . HIS A 1 133 ? 37.706 15.865 -90.744 1.00 92.12 133 HIS A CA 1
ATOM 1054 C C . HIS A 1 133 ? 38.326 14.873 -89.749 1.00 92.12 133 HIS A C 1
ATOM 1056 O O . HIS A 1 133 ? 37.649 14.439 -88.817 1.00 92.12 133 HIS A O 1
ATOM 1062 N N . LEU A 1 134 ? 39.618 14.561 -89.891 1.00 90.50 134 LEU A N 1
ATOM 1063 C CA . LEU A 1 134 ? 40.339 13.694 -88.957 1.00 90.50 134 LEU A CA 1
ATOM 1064 C C . LEU A 1 134 ? 40.455 14.319 -87.564 1.00 90.50 134 LEU A C 1
ATOM 1066 O O . LEU A 1 134 ? 40.211 13.633 -86.572 1.00 90.50 134 LEU A O 1
ATOM 1070 N N . GLU A 1 135 ? 40.760 15.614 -87.473 1.00 86.25 135 GLU A N 1
ATOM 1071 C CA . GLU A 1 135 ? 40.800 16.344 -86.201 1.00 86.25 135 GLU A CA 1
ATOM 1072 C C . GLU A 1 135 ? 39.441 16.320 -85.503 1.00 86.25 135 GLU A C 1
ATOM 1074 O O . GLU A 1 135 ? 39.354 15.993 -84.318 1.00 86.25 135 GLU A O 1
ATOM 1079 N N . ARG A 1 136 ? 38.362 16.588 -86.248 1.00 83.75 136 ARG A N 1
ATOM 1080 C CA . ARG A 1 136 ? 37.000 16.538 -85.712 1.00 83.75 136 ARG A CA 1
ATOM 1081 C C . ARG A 1 136 ? 36.637 15.143 -85.214 1.00 83.75 136 ARG A C 1
ATOM 1083 O O . ARG A 1 136 ? 36.163 15.035 -84.089 1.00 83.75 136 ARG A O 1
ATOM 1090 N N . ASN A 1 137 ? 36.889 14.099 -86.002 1.00 80.00 137 ASN A N 1
ATOM 1091 C CA . ASN A 1 137 ? 36.598 12.719 -85.600 1.00 80.00 137 ASN A CA 1
ATOM 1092 C C . ASN A 1 137 ? 37.408 12.315 -84.361 1.00 80.00 137 ASN A C 1
ATOM 1094 O O . ASN A 1 137 ? 36.893 11.646 -83.469 1.00 80.00 137 ASN A O 1
ATOM 1098 N N . THR A 1 138 ? 38.664 12.756 -84.280 1.00 77.12 138 THR A N 1
ATOM 1099 C CA . THR A 1 138 ? 39.536 12.486 -83.132 1.00 77.12 138 THR A CA 1
ATOM 1100 C C . THR A 1 138 ? 39.003 13.172 -81.876 1.00 77.12 138 THR A C 1
ATOM 1102 O O . THR A 1 138 ? 38.861 12.533 -80.834 1.00 77.12 138 THR A O 1
ATOM 1105 N N . LEU A 1 139 ? 38.644 14.455 -81.964 1.00 74.00 139 LEU A N 1
ATOM 1106 C CA . LEU A 1 139 ? 38.058 15.191 -80.844 1.00 74.00 139 LEU A CA 1
ATOM 1107 C C . LEU A 1 139 ? 36.702 14.614 -80.431 1.00 74.00 139 LEU A C 1
ATOM 1109 O O . LEU A 1 139 ? 36.469 14.426 -79.242 1.00 74.00 139 LEU A O 1
ATOM 1113 N N . GLU A 1 140 ? 35.832 14.289 -81.385 1.00 74.44 140 GLU A N 1
ATOM 1114 C CA . GLU A 1 140 ? 34.537 13.658 -81.122 1.00 74.44 140 GLU A CA 1
ATOM 1115 C C . GLU A 1 140 ? 34.712 12.329 -80.386 1.00 74.44 140 GLU A C 1
ATOM 1117 O O . GLU A 1 140 ? 34.041 12.111 -79.378 1.00 74.44 140 GLU A O 1
ATOM 1122 N N . TYR A 1 141 ? 35.678 11.503 -80.802 1.00 67.06 141 TYR A N 1
ATOM 1123 C CA . TYR A 1 141 ? 36.049 10.268 -80.115 1.00 67.06 141 TYR A CA 1
ATOM 1124 C C . TYR A 1 141 ? 36.504 10.521 -78.670 1.00 67.06 141 TYR A C 1
ATOM 1126 O O . TYR A 1 141 ? 36.059 9.824 -77.755 1.00 67.06 141 TYR A O 1
ATOM 1134 N N . TYR A 1 142 ? 37.355 11.522 -78.429 1.00 65.38 142 TYR A N 1
ATOM 1135 C CA . TYR A 1 142 ? 37.766 11.866 -77.068 1.00 65.38 142 TYR A CA 1
ATOM 1136 C C . TYR A 1 142 ? 36.582 12.363 -76.239 1.00 65.38 142 TYR A C 1
ATOM 1138 O O . TYR A 1 142 ? 36.387 11.881 -75.130 1.00 65.38 142 TYR A O 1
ATOM 1146 N N . TYR A 1 143 ? 35.749 13.265 -76.748 1.00 61.41 143 TYR A N 1
ATOM 1147 C CA . TYR A 1 143 ? 34.625 13.803 -75.980 1.00 61.41 143 TYR A CA 1
ATOM 1148 C C . TYR A 1 143 ? 33.552 12.751 -75.671 1.00 61.41 143 TYR A C 1
ATOM 1150 O O . TYR A 1 143 ? 33.066 12.714 -74.541 1.00 61.41 143 TYR A O 1
ATOM 1158 N N . THR A 1 144 ? 33.234 11.856 -76.612 1.00 60.97 144 THR A N 1
ATOM 1159 C CA . THR A 1 144 ? 32.283 10.755 -76.366 1.00 60.97 144 THR A CA 1
ATOM 1160 C C . THR A 1 144 ? 32.834 9.702 -75.410 1.00 60.97 144 THR A C 1
ATOM 1162 O O . THR A 1 144 ? 32.090 9.212 -74.566 1.00 60.97 144 THR A O 1
ATOM 1165 N N . ASN A 1 145 ? 34.126 9.368 -75.487 1.00 58.44 145 ASN A N 1
ATOM 1166 C CA . ASN A 1 145 ? 34.679 8.252 -74.710 1.00 58.44 145 ASN A CA 1
ATOM 1167 C C . ASN A 1 145 ? 35.415 8.666 -73.424 1.00 58.44 145 ASN A C 1
ATOM 1169 O O . ASN A 1 145 ? 35.629 7.823 -72.556 1.00 58.44 145 ASN A O 1
ATOM 1173 N N . THR A 1 146 ? 35.806 9.934 -73.250 1.00 54.47 146 THR A N 1
ATOM 1174 C CA . THR A 1 146 ? 36.539 10.385 -72.046 1.00 54.47 146 THR A CA 1
ATOM 1175 C C . THR A 1 146 ? 35.690 11.150 -71.032 1.00 54.47 146 THR A C 1
ATOM 1177 O O . THR A 1 146 ? 36.112 11.270 -69.881 1.00 54.47 146 THR A O 1
ATOM 1180 N N . ILE A 1 147 ? 34.472 11.587 -71.379 1.00 54.22 147 ILE A N 1
ATOM 1181 C CA . ILE A 1 147 ? 33.613 12.369 -70.472 1.00 54.22 147 ILE A CA 1
ATOM 1182 C C . ILE A 1 147 ? 32.260 11.684 -70.249 1.00 54.22 147 ILE A C 1
ATOM 1184 O O . ILE A 1 147 ? 31.218 12.272 -70.484 1.00 54.22 147 ILE A O 1
ATOM 1188 N N . CYS A 1 148 ? 32.259 10.430 -69.791 1.00 47.81 148 CYS A N 1
ATOM 1189 C CA . CYS A 1 148 ? 31.053 9.747 -69.286 1.00 47.81 148 CYS A CA 1
ATOM 1190 C C . CYS A 1 148 ? 31.396 8.706 -68.197 1.00 47.81 148 CYS A C 1
ATOM 1192 O O . CYS A 1 148 ? 30.896 7.588 -68.210 1.00 47.81 148 CYS A O 1
ATOM 1194 N N . PHE A 1 149 ? 32.274 9.038 -67.243 1.00 52.97 149 PHE A N 1
ATOM 1195 C CA . PHE A 1 149 ? 32.557 8.163 -66.086 1.00 52.97 149 PHE A CA 1
ATOM 1196 C C . PHE A 1 149 ? 32.189 8.804 -64.738 1.00 52.97 149 PHE A C 1
ATOM 1198 O O . PHE A 1 149 ? 32.736 8.425 -63.700 1.00 52.97 149 PHE A O 1
ATOM 1205 N N . GLU A 1 150 ? 31.254 9.753 -64.719 1.00 46.28 150 GLU A N 1
ATOM 1206 C CA . GLU A 1 150 ? 30.493 10.030 -63.498 1.00 46.28 150 GLU A CA 1
ATOM 1207 C C . GLU A 1 150 ? 29.383 8.974 -63.398 1.00 46.28 150 GLU A C 1
ATOM 1209 O O . GLU A 1 150 ? 28.335 9.108 -64.014 1.00 46.28 150 GLU A O 1
ATOM 1214 N N . GLY A 1 151 ? 29.657 7.877 -62.681 1.00 53.12 151 GLY A N 1
ATOM 1215 C CA . GLY A 1 151 ? 28.667 6.823 -62.404 1.00 53.12 151 GLY A CA 1
ATOM 1216 C C . GLY A 1 151 ? 28.796 5.520 -63.200 1.00 53.12 151 GLY A C 1
ATOM 1217 O O . GLY A 1 151 ? 27.881 4.713 -63.173 1.00 53.12 151 GLY A O 1
ATOM 1218 N N . TYR A 1 152 ? 29.905 5.273 -63.905 1.00 52.56 152 TYR A N 1
ATOM 1219 C CA . TYR A 1 152 ? 30.092 3.988 -64.590 1.00 52.56 152 TYR A CA 1
ATOM 1220 C C . TYR A 1 152 ? 30.626 2.909 -63.634 1.00 52.56 152 TYR A C 1
ATOM 1222 O O . TYR A 1 152 ? 31.789 2.927 -63.198 1.00 52.56 152 TYR A O 1
ATOM 1230 N N . ASP A 1 153 ? 29.756 1.946 -63.346 1.00 52.97 153 ASP A N 1
ATOM 1231 C CA . ASP A 1 153 ? 29.906 0.909 -62.322 1.00 52.97 153 ASP A CA 1
ATOM 1232 C C . ASP A 1 153 ? 30.782 -0.282 -62.736 1.00 52.97 153 ASP A C 1
ATOM 1234 O O . ASP A 1 153 ? 30.950 -1.229 -61.974 1.00 52.97 153 ASP A O 1
ATOM 1238 N N . GLY A 1 154 ? 31.447 -0.207 -63.892 1.00 51.59 154 GLY A N 1
ATOM 1239 C CA . GLY A 1 154 ? 32.391 -1.243 -64.312 1.00 51.59 154 GLY A CA 1
ATOM 1240 C C . GLY A 1 154 ? 31.726 -2.554 -64.731 1.00 51.59 154 GLY A C 1
ATOM 1241 O O . GLY A 1 154 ? 32.403 -3.580 -64.760 1.00 51.59 154 GLY A O 1
ATOM 1242 N N . GLU A 1 155 ? 30.440 -2.537 -65.087 1.00 50.09 155 GLU A N 1
ATOM 1243 C CA . GLU A 1 155 ? 29.875 -3.631 -65.869 1.00 50.09 155 GLU A CA 1
ATOM 1244 C C . GLU A 1 155 ? 30.605 -3.718 -67.208 1.00 50.09 155 GLU A C 1
ATOM 1246 O O . GLU A 1 155 ? 30.836 -2.704 -67.870 1.00 50.09 155 GLU A O 1
ATOM 1251 N N . SER A 1 156 ? 30.982 -4.941 -67.584 1.00 48.84 156 SER A N 1
ATOM 1252 C CA . SER A 1 156 ? 31.502 -5.293 -68.903 1.00 48.84 156 SER A CA 1
ATOM 1253 C C . SER A 1 156 ? 30.595 -4.677 -69.964 1.00 48.84 156 SER A C 1
ATOM 1255 O O . SER A 1 156 ? 29.541 -5.238 -70.252 1.00 48.84 156 SER A O 1
ATOM 1257 N N . VAL A 1 157 ? 30.993 -3.544 -70.552 1.00 48.06 157 VAL A N 1
ATOM 1258 C CA . VAL A 1 157 ? 30.355 -3.066 -71.779 1.00 48.06 157 VAL A CA 1
ATOM 1259 C C . VAL A 1 157 ? 30.613 -4.166 -72.798 1.00 48.06 157 VAL A C 1
ATOM 1261 O O . VAL A 1 157 ? 31.779 -4.402 -73.139 1.00 48.06 157 VAL A O 1
ATOM 1264 N N . PRO A 1 158 ? 29.575 -4.889 -73.248 1.00 48.44 158 PRO A N 1
ATOM 1265 C CA . PRO A 1 158 ? 29.773 -5.816 -74.326 1.00 48.44 158 PRO A CA 1
ATOM 1266 C C . PRO A 1 158 ? 30.120 -4.949 -75.531 1.00 48.44 158 PRO A C 1
ATOM 1268 O O . PRO A 1 158 ? 29.315 -4.153 -76.003 1.00 48.44 158 PRO A O 1
ATOM 1271 N N . GLN A 1 159 ? 31.345 -5.125 -76.019 1.00 51.16 159 GLN A N 1
ATOM 1272 C CA . GLN A 1 159 ? 31.657 -4.911 -77.423 1.00 51.16 159 GLN A CA 1
ATOM 1273 C C . GLN A 1 159 ? 31.772 -3.441 -77.867 1.00 51.16 159 GLN A C 1
ATOM 1275 O O . GLN A 1 159 ? 30.974 -2.927 -78.642 1.00 51.16 159 GLN A O 1
ATOM 1280 N N . GLN A 1 160 ? 32.896 -2.808 -77.523 1.00 48.28 160 GLN A N 1
ATOM 1281 C CA . GLN A 1 160 ? 33.584 -1.976 -78.513 1.00 48.28 160 GLN A CA 1
ATOM 1282 C C . GLN A 1 160 ? 34.682 -2.831 -79.153 1.00 48.28 160 GLN A C 1
ATOM 1284 O O . GLN A 1 160 ? 35.821 -2.861 -78.694 1.00 48.28 160 GLN A O 1
ATOM 1289 N N . ASN A 1 161 ? 34.318 -3.569 -80.207 1.00 44.94 161 ASN A N 1
ATOM 1290 C CA . ASN A 1 161 ? 35.254 -4.269 -81.093 1.00 44.94 161 ASN A CA 1
ATOM 1291 C C . ASN A 1 161 ? 36.058 -3.251 -81.923 1.00 44.94 161 ASN A C 1
ATOM 1293 O O . ASN A 1 161 ? 35.924 -3.167 -83.139 1.00 44.94 161 ASN A O 1
ATOM 1297 N N . SER A 1 162 ? 36.892 -2.460 -81.258 1.00 49.44 162 SER A N 1
ATOM 1298 C CA . SER A 1 162 ? 37.967 -1.693 -81.874 1.00 49.44 162 SER A CA 1
ATOM 1299 C C . SER A 1 162 ? 39.231 -2.050 -81.106 1.00 49.44 162 SER A C 1
ATOM 1301 O O . SER A 1 162 ? 39.411 -1.647 -79.956 1.00 49.44 162 SER A O 1
ATOM 1303 N N . GLY A 1 163 ? 40.096 -2.856 -81.726 1.00 49.53 163 GLY A N 1
ATOM 1304 C CA . GLY A 1 163 ? 41.312 -3.413 -81.117 1.00 49.53 163 GLY A CA 1
ATOM 1305 C C . GLY A 1 163 ? 42.363 -2.386 -80.670 1.00 49.53 163 GLY A C 1
ATOM 1306 O O . GLY A 1 163 ? 43.450 -2.779 -80.265 1.00 49.53 163 GLY A O 1
ATOM 1307 N N . PHE A 1 164 ? 42.060 -1.084 -80.721 1.00 49.06 164 PHE A N 1
ATOM 1308 C CA . PHE A 1 164 ? 42.982 0.009 -80.406 1.00 49.06 164 PHE A CA 1
ATOM 1309 C C . PHE A 1 164 ? 42.612 0.825 -79.151 1.00 49.06 164 PHE A C 1
ATOM 1311 O O . PHE A 1 164 ? 43.365 1.721 -78.770 1.00 49.06 164 PHE A O 1
ATOM 1318 N N . HIS A 1 165 ? 41.497 0.541 -78.465 1.00 51.16 165 HIS A N 1
ATOM 1319 C CA . HIS A 1 165 ? 40.997 1.386 -77.359 1.00 51.16 165 HIS A CA 1
ATOM 1320 C C . HIS A 1 165 ? 41.216 0.819 -75.941 1.00 51.16 165 HIS A C 1
ATOM 1322 O O . HIS A 1 165 ? 40.677 1.332 -74.961 1.00 51.16 165 HIS A O 1
ATOM 1328 N N . HIS A 1 166 ? 42.069 -0.199 -75.790 1.00 51.06 166 HIS A N 1
ATOM 1329 C CA . HIS A 1 166 ? 42.340 -0.862 -74.504 1.00 51.06 166 HIS A CA 1
ATOM 1330 C C . HIS A 1 166 ? 43.164 -0.047 -73.486 1.00 51.06 166 HIS A C 1
ATOM 1332 O O . HIS A 1 166 ? 43.227 -0.422 -72.316 1.00 51.06 166 HIS A O 1
ATOM 1338 N N . TYR A 1 167 ? 43.758 1.083 -73.880 1.00 52.03 167 TYR A N 1
ATOM 1339 C CA . TYR A 1 167 ? 44.672 1.852 -73.021 1.00 52.03 167 TYR A CA 1
ATOM 1340 C C . TYR A 1 167 ? 44.001 2.557 -71.827 1.00 52.03 167 TYR A C 1
ATOM 1342 O O . TYR A 1 167 ? 44.665 2.858 -70.835 1.00 52.03 167 TYR A O 1
ATOM 1350 N N . TYR A 1 168 ? 42.690 2.810 -71.875 1.00 53.88 168 TYR A N 1
ATOM 1351 C CA . TYR A 1 168 ? 41.990 3.546 -70.812 1.00 53.88 168 TYR A CA 1
ATOM 1352 C C . TYR A 1 168 ? 41.609 2.680 -69.610 1.00 53.88 168 TYR A C 1
ATOM 1354 O O . TYR A 1 168 ? 41.477 3.196 -68.500 1.00 53.88 168 TYR A O 1
ATOM 1362 N N . PHE A 1 169 ? 41.478 1.366 -69.799 1.00 55.50 169 PHE A N 1
ATOM 1363 C CA . PHE A 1 169 ? 41.076 0.450 -68.731 1.00 55.50 169 PHE A CA 1
ATOM 1364 C C . PHE A 1 169 ? 42.256 -0.008 -67.862 1.00 55.50 169 PHE A C 1
ATOM 1366 O O . PHE A 1 169 ? 42.058 -0.241 -66.672 1.00 55.50 169 PHE A O 1
ATOM 1373 N N . THR A 1 170 ? 43.480 -0.029 -68.397 1.00 58.56 170 THR A N 1
ATOM 1374 C CA . THR A 1 170 ? 44.720 -0.391 -67.677 1.00 58.56 170 THR A CA 1
ATOM 1375 C C . THR A 1 170 ? 45.510 0.811 -67.143 1.00 58.56 170 THR A C 1
ATOM 1377 O O . THR A 1 170 ? 46.584 0.642 -66.567 1.00 58.56 170 THR A O 1
ATOM 1380 N N . SER A 1 171 ? 44.992 2.031 -67.304 1.00 65.69 171 SER A N 1
ATOM 1381 C CA . SER A 1 171 ? 45.633 3.244 -66.792 1.00 65.69 171 SER A CA 1
ATOM 1382 C C . SER A 1 171 ? 45.725 3.249 -65.258 1.00 65.69 171 SER A C 1
ATOM 1384 O O . SER A 1 171 ? 44.815 2.826 -64.547 1.00 65.69 171 SER A O 1
ATOM 1386 N N . VAL A 1 172 ? 46.796 3.830 -64.713 1.00 70.56 172 VAL A N 1
ATOM 1387 C CA . VAL A 1 172 ? 46.960 4.033 -63.259 1.00 70.56 172 VAL A CA 1
ATOM 1388 C C . VAL A 1 172 ? 45.759 4.782 -62.660 1.00 70.56 172 VAL A C 1
ATOM 1390 O O . VAL A 1 172 ? 45.322 4.493 -61.545 1.00 70.56 172 VAL A O 1
ATOM 1393 N N . VAL A 1 173 ? 45.165 5.706 -63.421 1.00 70.69 173 VAL A N 1
ATOM 1394 C CA . VAL A 1 173 ? 44.010 6.499 -62.978 1.00 70.69 173 VAL A CA 1
ATOM 1395 C C . VAL A 1 173 ? 42.729 5.659 -62.908 1.00 70.69 173 VAL A C 1
ATOM 1397 O O . VAL A 1 173 ? 41.944 5.831 -61.972 1.00 70.69 173 VAL A O 1
ATOM 1400 N N . SER A 1 174 ? 42.499 4.738 -63.853 1.00 66.38 174 SER A N 1
ATOM 1401 C CA . SER A 1 174 ? 41.327 3.849 -63.821 1.00 66.38 174 SER A CA 1
ATOM 1402 C C . SER A 1 174 ? 41.433 2.850 -62.667 1.00 66.38 174 SER A C 1
ATOM 1404 O O . SER A 1 174 ? 40.462 2.674 -61.924 1.00 66.38 174 SER A O 1
ATOM 1406 N N . MET A 1 175 ? 42.625 2.289 -62.443 1.00 71.81 175 MET A N 1
ATOM 1407 C CA . MET A 1 175 ? 42.905 1.375 -61.333 1.00 71.81 175 MET A CA 1
ATOM 1408 C C . MET A 1 175 ? 42.727 2.054 -59.970 1.00 71.81 175 MET A C 1
ATOM 1410 O O . MET A 1 175 ? 42.005 1.529 -59.125 1.00 71.81 175 MET A O 1
ATOM 1414 N N . ALA A 1 176 ? 43.255 3.268 -59.777 1.00 74.94 176 ALA A N 1
ATOM 1415 C CA . ALA A 1 176 ? 43.065 4.025 -58.535 1.00 74.94 176 ALA A CA 1
ATOM 1416 C C . ALA A 1 176 ? 41.583 4.362 -58.260 1.00 74.94 176 ALA A C 1
ATOM 1418 O O . ALA A 1 176 ? 41.123 4.340 -57.115 1.00 74.94 176 ALA A O 1
ATOM 1419 N N . ARG A 1 177 ? 40.796 4.656 -59.307 1.00 74.75 177 ARG A N 1
ATOM 1420 C CA . ARG A 1 177 ? 39.346 4.898 -59.181 1.00 74.75 177 ARG A CA 1
ATOM 1421 C C . ARG A 1 177 ? 38.570 3.628 -58.840 1.00 74.75 177 ARG A C 1
ATOM 1423 O O . ARG A 1 177 ? 37.607 3.712 -58.075 1.00 74.75 177 ARG A O 1
ATOM 1430 N N . ARG A 1 178 ? 38.946 2.483 -59.419 1.00 76.62 178 ARG A N 1
ATOM 1431 C CA . ARG A 1 178 ? 38.368 1.172 -59.092 1.00 76.62 178 ARG A CA 1
ATOM 1432 C C . ARG A 1 178 ? 38.672 0.807 -57.644 1.00 76.62 178 ARG A C 1
ATOM 1434 O O . ARG A 1 178 ? 37.750 0.546 -56.882 1.00 76.62 178 ARG A O 1
ATOM 1441 N N . GLU A 1 179 ? 39.931 0.913 -57.238 1.00 81.62 179 GLU A N 1
ATOM 1442 C CA . GLU A 1 179 ? 40.355 0.619 -55.873 1.00 81.62 179 GLU A CA 1
ATOM 1443 C C . GLU A 1 179 ? 39.643 1.513 -54.846 1.00 81.62 179 GLU A C 1
ATOM 1445 O O . GLU A 1 179 ? 39.135 1.024 -53.841 1.00 81.62 179 GLU A O 1
ATOM 1450 N N . ARG A 1 180 ? 39.504 2.819 -55.114 1.00 82.12 180 ARG A N 1
ATOM 1451 C CA . ARG A 1 180 ? 38.744 3.729 -54.239 1.00 82.12 180 ARG A CA 1
ATOM 1452 C C . ARG A 1 180 ? 37.267 3.336 -54.119 1.00 82.12 180 ARG A C 1
ATOM 1454 O O . ARG A 1 180 ? 36.670 3.539 -53.064 1.00 82.12 180 ARG A O 1
ATOM 1461 N N . ARG A 1 181 ? 36.647 2.826 -55.186 1.00 79.75 181 ARG A N 1
ATOM 1462 C CA . ARG A 1 181 ? 35.263 2.323 -55.143 1.00 79.75 181 ARG A CA 1
ATOM 1463 C C . ARG A 1 181 ? 35.166 1.039 -54.332 1.00 79.75 18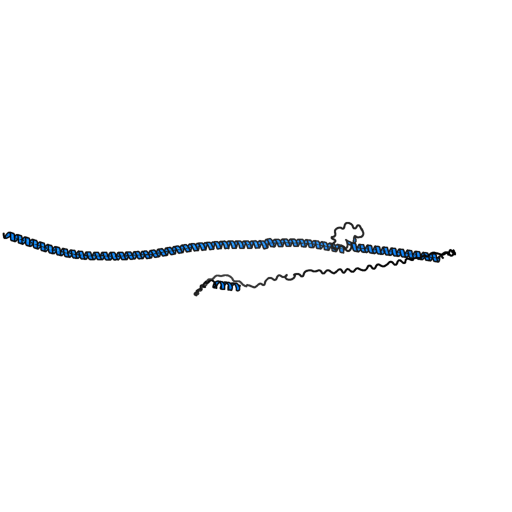1 ARG A C 1
ATOM 1465 O O . ARG A 1 181 ? 34.313 0.956 -53.461 1.00 79.75 181 ARG A O 1
ATOM 1472 N N . GLU A 1 182 ? 36.070 0.091 -54.557 1.00 84.31 182 GLU A N 1
ATOM 1473 C CA . GLU A 1 182 ? 36.113 -1.159 -53.795 1.00 84.31 182 GLU A CA 1
ATOM 1474 C C . GLU A 1 182 ? 36.367 -0.913 -52.302 1.00 84.31 182 GLU A C 1
ATOM 1476 O O . GLU A 1 182 ? 35.717 -1.537 -51.468 1.00 84.31 182 GLU A O 1
ATOM 1481 N N . ARG A 1 183 ? 37.252 0.030 -51.949 1.00 87.75 183 ARG A N 1
ATOM 1482 C CA . ARG A 1 183 ? 37.471 0.452 -50.556 1.00 87.75 183 ARG A CA 1
ATOM 1483 C C . ARG A 1 183 ? 36.200 1.037 -49.940 1.00 87.75 183 ARG A C 1
ATOM 1485 O O . ARG A 1 183 ? 35.775 0.539 -48.906 1.00 87.75 183 ARG A O 1
ATOM 1492 N N . ARG A 1 184 ? 35.534 1.984 -50.617 1.00 88.38 184 ARG A N 1
ATOM 1493 C CA . ARG A 1 184 ? 34.248 2.538 -50.152 1.00 88.38 184 ARG A CA 1
ATOM 1494 C C . ARG A 1 184 ? 33.178 1.463 -49.977 1.00 88.38 184 ARG A C 1
ATOM 1496 O O . ARG A 1 184 ? 32.512 1.446 -48.956 1.00 88.38 184 ARG A O 1
ATOM 1503 N N . ALA A 1 185 ? 33.060 0.524 -50.913 1.00 88.38 185 ALA A N 1
ATOM 1504 C CA . ALA A 1 185 ? 32.098 -0.571 -50.804 1.00 88.38 185 ALA A CA 1
ATOM 1505 C C . ALA A 1 185 ? 32.393 -1.497 -49.608 1.00 88.38 185 ALA A C 1
ATOM 1507 O O . ALA A 1 185 ? 31.468 -1.987 -48.964 1.00 88.38 185 ALA A O 1
ATOM 1508 N N . ARG A 1 186 ? 33.672 -1.743 -49.283 1.00 92.75 186 ARG A N 1
ATOM 1509 C CA . ARG A 1 186 ? 34.065 -2.509 -48.085 1.00 92.75 186 ARG A CA 1
ATOM 1510 C C . ARG A 1 186 ? 33.766 -1.731 -46.802 1.00 92.75 186 ARG A C 1
ATOM 1512 O O . ARG A 1 186 ? 33.189 -2.301 -45.884 1.00 92.75 186 ARG A O 1
ATOM 1519 N N . GLU A 1 187 ? 34.107 -0.446 -46.765 1.00 93.00 187 GLU A N 1
ATOM 1520 C CA . GLU A 1 187 ? 33.820 0.452 -45.639 1.00 93.00 187 GLU A CA 1
ATOM 1521 C C . GLU A 1 187 ? 32.308 0.579 -45.397 1.00 93.00 187 GLU A C 1
ATOM 1523 O O . GLU A 1 187 ? 31.855 0.498 -44.261 1.00 93.00 187 GLU A O 1
ATOM 1528 N N . GLU A 1 188 ? 31.500 0.698 -46.451 1.00 93.50 188 GLU A N 1
ATOM 1529 C CA . GLU A 1 188 ? 30.038 0.737 -46.355 1.00 93.50 188 GLU A CA 1
ATOM 1530 C C . GLU A 1 188 ? 29.461 -0.567 -45.798 1.00 93.50 188 GLU A C 1
ATOM 1532 O O . GLU A 1 188 ? 28.572 -0.517 -44.948 1.00 93.50 188 GLU A O 1
ATOM 1537 N N . ARG A 1 189 ? 29.982 -1.729 -46.216 1.00 95.44 189 ARG A N 1
ATOM 1538 C CA . ARG A 1 189 ? 29.584 -3.027 -45.643 1.00 95.44 189 ARG A CA 1
ATOM 1539 C C . ARG A 1 189 ? 29.929 -3.111 -44.158 1.00 95.44 189 ARG A C 1
ATOM 1541 O O . ARG A 1 189 ? 29.064 -3.465 -43.366 1.00 95.44 189 ARG A O 1
ATOM 1548 N N . GLN A 1 190 ? 31.139 -2.708 -43.774 1.00 95.50 190 GLN A N 1
ATOM 1549 C CA . GLN A 1 190 ? 31.551 -2.662 -42.367 1.00 95.50 190 GLN A CA 1
ATOM 1550 C C . GLN A 1 190 ? 30.664 -1.713 -41.554 1.00 95.50 190 GLN A C 1
ATOM 1552 O O . GLN A 1 190 ? 30.180 -2.078 -40.490 1.00 95.50 190 GLN A O 1
ATOM 1557 N N . LEU A 1 191 ? 30.365 -0.522 -42.077 1.00 96.50 191 LEU A N 1
ATOM 1558 C CA . LEU A 1 191 ? 29.455 0.419 -41.425 1.00 96.50 191 LEU A CA 1
ATOM 1559 C C . LEU A 1 191 ? 28.039 -0.148 -41.282 1.00 96.50 191 LEU A C 1
ATOM 1561 O O . LEU A 1 191 ? 27.378 0.119 -40.282 1.00 96.50 191 LEU A O 1
ATOM 1565 N N . GLN A 1 192 ? 27.549 -0.912 -42.260 1.00 96.44 192 GLN A N 1
ATOM 1566 C CA . GLN A 1 192 ? 26.253 -1.586 -42.156 1.00 96.44 192 GLN A CA 1
ATOM 1567 C C . GLN A 1 192 ? 26.266 -2.686 -41.090 1.00 96.44 192 GLN A C 1
ATOM 1569 O O . GLN A 1 192 ? 25.307 -2.792 -40.328 1.00 96.44 192 GLN A O 1
ATOM 1574 N N . GLU A 1 193 ? 27.335 -3.476 -41.005 1.00 97.19 193 GLU A N 1
ATOM 1575 C CA . GLU A 1 193 ? 27.508 -4.496 -39.965 1.00 97.19 193 GLU A CA 1
ATOM 1576 C C . GLU A 1 193 ? 27.574 -3.869 -38.568 1.00 97.19 193 GLU A C 1
ATOM 1578 O O . GLU A 1 193 ? 26.852 -4.305 -37.672 1.00 97.19 193 GLU A O 1
ATOM 1583 N N . GLU A 1 194 ? 28.348 -2.797 -38.392 1.00 96.19 194 GLU A N 1
ATOM 1584 C CA . GLU A 1 194 ? 28.420 -2.067 -37.122 1.00 96.19 194 GLU A CA 1
ATOM 1585 C C . GLU A 1 194 ? 27.078 -1.431 -36.749 1.00 96.19 194 GLU A C 1
ATOM 1587 O O . GLU A 1 194 ? 26.653 -1.513 -35.600 1.00 96.19 194 GLU A O 1
ATOM 1592 N N . ARG A 1 195 ? 26.335 -0.874 -37.715 1.00 97.06 195 ARG A N 1
ATOM 1593 C CA . ARG A 1 195 ? 24.972 -0.375 -37.462 1.00 97.06 195 ARG A CA 1
ATOM 1594 C C . ARG A 1 195 ? 24.039 -1.476 -36.970 1.00 97.06 195 ARG A C 1
ATOM 1596 O O . ARG A 1 195 ? 23.275 -1.231 -36.044 1.00 97.06 195 ARG A O 1
ATOM 1603 N N . ARG A 1 196 ? 24.110 -2.677 -37.553 1.00 97.56 196 ARG A N 1
ATOM 1604 C CA . ARG A 1 196 ? 23.319 -3.829 -37.089 1.00 97.56 196 ARG A CA 1
ATOM 1605 C C . ARG A 1 196 ? 23.719 -4.249 -35.676 1.00 97.56 196 ARG A C 1
ATOM 1607 O O . ARG A 1 196 ? 22.845 -4.519 -34.865 1.00 97.56 196 ARG A O 1
ATOM 1614 N N . ARG A 1 197 ? 25.019 -4.267 -35.360 1.00 97.88 197 ARG A N 1
ATOM 1615 C CA . ARG A 1 197 ? 25.513 -4.570 -34.004 1.00 97.88 197 ARG A CA 1
ATOM 1616 C C . ARG A 1 197 ? 25.009 -3.561 -32.978 1.00 97.88 197 ARG A C 1
ATOM 1618 O O . ARG A 1 197 ? 24.536 -3.962 -31.923 1.00 97.88 197 ARG A O 1
ATOM 1625 N N . VAL A 1 198 ? 25.075 -2.270 -33.300 1.00 97.94 198 VAL A N 1
ATOM 1626 C CA . VAL A 1 198 ? 24.561 -1.206 -32.427 1.00 97.94 198 VAL A CA 1
ATOM 1627 C C . VAL A 1 198 ? 23.057 -1.353 -32.219 1.00 97.94 198 VAL A C 1
ATOM 1629 O O . VAL A 1 198 ? 22.614 -1.265 -31.084 1.00 97.94 198 VAL A O 1
ATOM 1632 N N . GLN A 1 199 ? 22.285 -1.640 -33.270 1.00 97.75 199 GLN A N 1
ATOM 1633 C CA . GLN A 1 199 ? 20.839 -1.866 -33.147 1.00 97.75 199 GLN A CA 1
ATOM 1634 C C . GLN A 1 199 ? 20.510 -3.023 -32.200 1.00 97.75 199 GLN A C 1
ATOM 1636 O O . GLN A 1 199 ? 19.702 -2.843 -31.300 1.00 97.75 199 GLN A O 1
ATOM 1641 N N . LEU A 1 200 ? 21.191 -4.165 -32.341 1.00 97.31 200 LEU A N 1
ATOM 1642 C CA . LEU A 1 200 ? 20.998 -5.302 -31.435 1.00 97.31 200 LEU A CA 1
ATOM 1643 C C . LEU A 1 200 ? 21.304 -4.928 -29.979 1.00 97.31 200 LEU A C 1
ATOM 1645 O O . LEU A 1 200 ? 20.524 -5.242 -29.091 1.00 97.31 200 LEU A O 1
ATOM 1649 N N . LEU A 1 201 ? 22.398 -4.199 -29.737 1.00 97.69 201 LEU A N 1
ATOM 1650 C CA . LEU A 1 201 ? 22.738 -3.731 -28.392 1.00 97.69 201 LEU A CA 1
ATOM 1651 C C . LEU A 1 201 ? 21.718 -2.722 -27.845 1.00 97.69 201 LEU A C 1
ATOM 1653 O O . LEU A 1 201 ? 21.417 -2.739 -26.654 1.00 97.69 201 LEU A O 1
ATOM 1657 N N . GLU A 1 202 ? 21.194 -1.828 -28.684 1.00 97.06 202 GLU A N 1
ATOM 1658 C CA . GLU A 1 202 ? 20.144 -0.887 -28.285 1.00 97.06 202 GLU A CA 1
ATOM 1659 C C . GLU A 1 202 ? 18.856 -1.616 -27.896 1.00 97.06 202 GLU A C 1
ATOM 1661 O O . GLU A 1 202 ? 18.241 -1.258 -26.888 1.00 97.06 202 GLU A O 1
ATOM 1666 N N . ASP A 1 203 ? 18.467 -2.631 -28.662 1.00 97.06 203 ASP A N 1
ATOM 1667 C CA . ASP A 1 203 ? 17.289 -3.448 -28.383 1.00 97.06 203 ASP A CA 1
ATOM 1668 C C . ASP A 1 203 ? 17.491 -4.276 -27.104 1.00 97.06 203 ASP A C 1
ATOM 1670 O O . ASP A 1 203 ? 16.644 -4.224 -26.211 1.00 97.06 203 ASP A O 1
ATOM 1674 N N . ASP A 1 204 ? 18.659 -4.904 -26.923 1.00 96.62 204 ASP A N 1
ATOM 1675 C CA . ASP A 1 204 ? 19.011 -5.637 -25.700 1.00 96.62 204 ASP A CA 1
ATOM 1676 C C . ASP A 1 204 ? 18.939 -4.743 -24.454 1.00 96.62 204 ASP A C 1
ATOM 1678 O O . ASP A 1 204 ? 18.356 -5.127 -23.436 1.00 96.62 204 ASP A O 1
ATOM 1682 N N . VAL A 1 205 ? 19.493 -3.526 -24.523 1.00 96.44 205 VAL A N 1
ATOM 1683 C CA . VAL A 1 205 ? 19.438 -2.550 -23.423 1.00 96.44 205 VAL A CA 1
ATOM 1684 C C . VAL A 1 205 ? 17.996 -2.133 -23.137 1.00 96.44 205 VAL A C 1
ATOM 1686 O O . VAL A 1 205 ? 17.603 -2.031 -21.972 1.00 96.44 205 VAL A O 1
ATOM 1689 N N . ARG A 1 206 ? 17.185 -1.889 -24.169 1.00 96.81 206 ARG A N 1
ATOM 1690 C CA . ARG A 1 206 ? 15.779 -1.503 -23.992 1.00 96.81 206 ARG A CA 1
ATOM 1691 C C . ARG A 1 206 ? 14.964 -2.621 -23.356 1.00 96.81 206 ARG A C 1
ATOM 1693 O O . ARG A 1 206 ? 14.221 -2.358 -22.414 1.00 96.81 206 ARG A O 1
ATOM 1700 N N . GLU A 1 207 ? 15.096 -3.847 -23.841 1.00 96.19 207 GLU A N 1
ATOM 1701 C CA . GLU A 1 207 ? 14.302 -4.976 -23.363 1.00 96.19 207 GLU A CA 1
ATOM 1702 C C . GLU A 1 207 ? 14.759 -5.460 -21.987 1.00 96.19 207 GLU A C 1
ATOM 1704 O O . GLU A 1 207 ? 13.954 -5.555 -21.062 1.00 96.19 207 GLU A O 1
ATOM 1709 N N . HIS A 1 208 ? 16.051 -5.716 -21.811 1.00 92.00 208 HIS A N 1
ATOM 1710 C CA . HIS A 1 208 ? 16.533 -6.362 -20.595 1.00 92.00 208 HIS A CA 1
ATOM 1711 C C . HIS A 1 208 ? 16.798 -5.357 -19.484 1.00 92.00 208 HIS A C 1
ATOM 1713 O O . HIS A 1 208 ? 16.377 -5.566 -18.350 1.00 92.00 208 HIS A O 1
ATOM 1719 N N . ILE A 1 209 ? 17.481 -4.251 -19.791 1.00 91.69 209 ILE A N 1
ATOM 1720 C CA . ILE A 1 209 ? 17.855 -3.288 -18.754 1.00 91.69 209 ILE A CA 1
ATOM 1721 C C . ILE A 1 209 ? 16.667 -2.389 -18.445 1.00 91.69 209 ILE A C 1
ATOM 1723 O O . ILE A 1 209 ? 16.244 -2.311 -17.299 1.00 91.69 209 ILE A O 1
ATOM 1727 N N . ILE A 1 210 ? 16.106 -1.710 -19.446 1.00 93.25 210 ILE A N 1
ATOM 1728 C CA . ILE A 1 210 ? 15.056 -0.721 -19.184 1.00 93.25 210 ILE A CA 1
ATOM 1729 C C . ILE A 1 210 ? 13.746 -1.425 -18.828 1.00 93.25 210 ILE A C 1
ATOM 1731 O O . ILE A 1 210 ? 13.218 -1.205 -17.739 1.00 93.25 210 ILE A O 1
ATOM 1735 N N . ASN A 1 211 ? 13.221 -2.284 -19.702 1.00 96.12 211 ASN A N 1
ATOM 1736 C CA . ASN A 1 211 ? 11.932 -2.925 -19.445 1.00 96.12 211 ASN A CA 1
ATOM 1737 C C . ASN A 1 211 ? 12.017 -3.959 -18.316 1.00 96.12 211 ASN A C 1
ATOM 1739 O O . ASN A 1 211 ? 11.084 -4.025 -17.516 1.00 96.12 211 ASN A O 1
ATOM 1743 N N . GLY A 1 212 ? 13.125 -4.698 -18.199 1.00 96.06 212 GLY A N 1
ATOM 1744 C CA . GLY A 1 212 ? 13.359 -5.614 -17.079 1.00 96.06 212 GLY A CA 1
ATOM 1745 C C . GLY A 1 212 ? 13.369 -4.897 -15.727 1.00 96.06 212 GLY A C 1
ATOM 1746 O O . GLY A 1 212 ? 12.560 -5.226 -14.861 1.00 96.06 212 GLY A O 1
ATOM 1747 N N . VAL A 1 213 ? 14.178 -3.841 -15.564 1.00 95.75 213 VAL A N 1
ATOM 1748 C CA . VAL A 1 213 ? 14.209 -3.065 -14.306 1.00 95.75 213 VAL A CA 1
ATOM 1749 C C . VAL A 1 213 ? 12.859 -2.399 -14.027 1.00 95.75 213 VAL A C 1
ATOM 1751 O O . VAL A 1 213 ? 12.406 -2.375 -12.883 1.00 95.75 213 VAL A O 1
ATOM 1754 N N . LEU A 1 214 ? 12.170 -1.884 -15.052 1.00 96.75 214 LEU A N 1
ATOM 1755 C CA . LEU A 1 214 ? 10.823 -1.331 -14.881 1.00 96.75 214 LEU A CA 1
ATOM 1756 C C . LEU A 1 214 ? 9.810 -2.395 -14.434 1.00 96.75 214 LEU A C 1
ATOM 1758 O O . LEU A 1 214 ? 8.920 -2.080 -13.644 1.00 96.75 214 LEU A O 1
ATOM 1762 N N . ALA A 1 215 ? 9.914 -3.632 -14.924 1.00 96.31 215 ALA A N 1
ATOM 1763 C CA . ALA A 1 215 ? 9.053 -4.732 -14.500 1.00 96.31 215 ALA A CA 1
ATOM 1764 C C . ALA A 1 215 ? 9.302 -5.094 -13.031 1.00 96.31 215 ALA A C 1
ATOM 1766 O O . ALA A 1 215 ? 8.351 -5.136 -12.253 1.00 96.31 215 ALA A O 1
ATOM 1767 N N . GLU A 1 216 ? 10.566 -5.231 -12.625 1.00 96.62 216 GLU A N 1
ATOM 1768 C CA . GLU A 1 216 ? 10.937 -5.485 -11.228 1.00 96.62 216 GLU A CA 1
ATOM 1769 C C . GLU A 1 216 ? 10.440 -4.375 -10.294 1.00 96.62 216 GLU A C 1
ATOM 1771 O O . GLU A 1 216 ? 9.844 -4.650 -9.254 1.00 96.62 216 GLU A O 1
ATOM 1776 N N . GLN A 1 217 ? 10.612 -3.106 -10.681 1.00 96.06 217 GLN A N 1
ATOM 1777 C CA . GLN A 1 217 ? 10.102 -1.970 -9.909 1.00 96.06 217 GLN A CA 1
ATOM 1778 C C . GLN A 1 217 ? 8.577 -1.999 -9.787 1.00 96.06 217 GLN A C 1
ATOM 1780 O O . GLN A 1 217 ? 8.045 -1.770 -8.702 1.00 96.06 217 GLN A O 1
ATOM 1785 N N . ARG A 1 218 ? 7.858 -2.313 -10.871 1.00 97.38 218 ARG A N 1
ATOM 1786 C CA . ARG A 1 218 ? 6.394 -2.463 -10.843 1.00 97.38 218 ARG A CA 1
ATOM 1787 C C . ARG A 1 218 ? 5.951 -3.615 -9.948 1.00 97.38 218 ARG A C 1
ATOM 1789 O O . ARG A 1 218 ? 4.900 -3.510 -9.324 1.00 97.38 218 ARG A O 1
ATOM 1796 N N . ASP A 1 219 ? 6.713 -4.699 -9.888 1.00 98.06 219 ASP A N 1
ATOM 1797 C CA . ASP A 1 219 ? 6.413 -5.836 -9.018 1.00 98.06 219 ASP A CA 1
ATOM 1798 C C . ASP A 1 219 ? 6.671 -5.507 -7.547 1.00 98.06 219 ASP A C 1
ATOM 1800 O O . ASP A 1 219 ? 5.874 -5.877 -6.688 1.00 98.06 219 ASP A O 1
ATOM 1804 N N . LEU A 1 220 ? 7.740 -4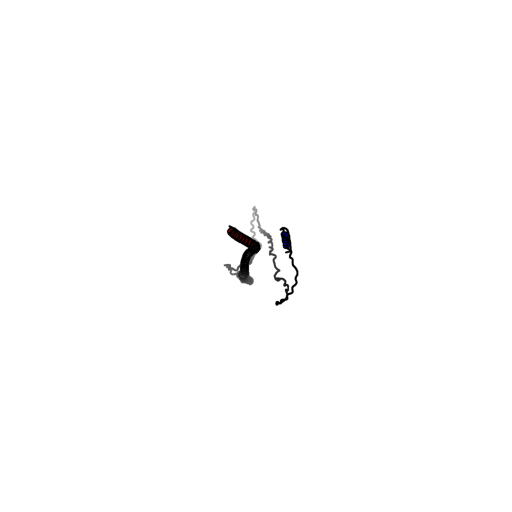.766 -7.243 1.00 97.94 220 LEU A N 1
ATOM 1805 C CA . LEU A 1 220 ? 8.003 -4.268 -5.891 1.00 97.94 220 LEU A CA 1
ATOM 1806 C C . LEU A 1 220 ? 6.909 -3.306 -5.418 1.00 97.94 220 LEU A C 1
ATOM 1808 O O . LEU A 1 220 ? 6.427 -3.438 -4.294 1.00 97.94 220 LEU A O 1
ATOM 1812 N N . VAL A 1 221 ? 6.479 -2.382 -6.284 1.00 98.31 221 VAL A N 1
ATOM 1813 C CA . VAL A 1 221 ? 5.363 -1.475 -5.982 1.00 98.31 221 VAL A CA 1
ATOM 1814 C C . VAL A 1 221 ? 4.088 -2.273 -5.723 1.00 98.31 221 VAL A C 1
ATOM 1816 O O . VAL A 1 221 ? 3.488 -2.091 -4.668 1.00 98.31 221 VAL A O 1
ATOM 1819 N N . ARG A 1 222 ? 3.732 -3.225 -6.596 1.00 98.38 222 ARG A N 1
ATOM 1820 C CA . ARG A 1 222 ? 2.563 -4.097 -6.394 1.00 98.38 222 ARG A CA 1
ATOM 1821 C C . ARG A 1 222 ? 2.604 -4.851 -5.064 1.00 98.38 222 ARG A C 1
ATOM 1823 O O . ARG A 1 222 ? 1.626 -4.817 -4.330 1.00 98.38 222 ARG A O 1
ATOM 1830 N N . LYS A 1 223 ? 3.742 -5.449 -4.698 1.00 98.31 223 LYS A N 1
ATOM 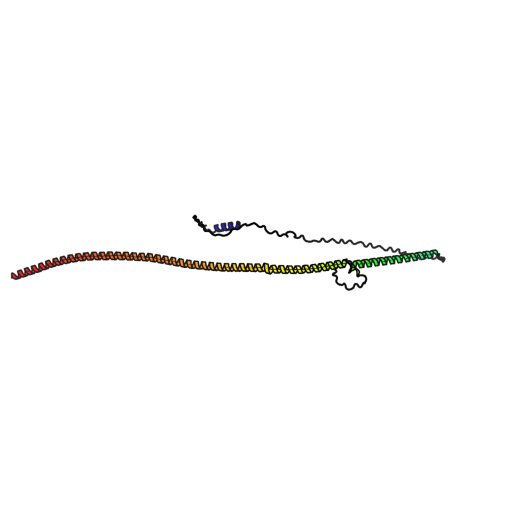1831 C CA . LYS A 1 223 ? 3.901 -6.127 -3.397 1.00 98.31 223 LYS A CA 1
ATOM 1832 C C . LYS A 1 223 ? 3.684 -5.173 -2.222 1.00 98.31 223 LYS A C 1
ATOM 1834 O O . LYS A 1 223 ? 2.969 -5.506 -1.286 1.00 98.31 223 LYS A O 1
ATOM 1839 N N . SER A 1 224 ? 4.246 -3.965 -2.288 1.00 97.19 224 SER A N 1
ATOM 1840 C CA . SER A 1 224 ? 4.033 -2.960 -1.238 1.00 97.19 224 SER A CA 1
ATOM 1841 C C . SER A 1 224 ? 2.588 -2.449 -1.173 1.00 97.19 224 SER A C 1
ATOM 1843 O O . SER A 1 224 ? 2.085 -2.149 -0.092 1.00 97.19 224 SER A O 1
ATOM 1845 N N . GLU A 1 225 ? 1.890 -2.361 -2.308 1.00 97.88 225 GLU A N 1
ATOM 1846 C CA . GLU A 1 225 ? 0.464 -2.027 -2.364 1.00 97.88 225 GLU A CA 1
ATOM 1847 C C . GLU A 1 225 ? -0.391 -3.144 -1.749 1.00 97.88 225 GLU A C 1
ATOM 1849 O O . GLU A 1 225 ? -1.302 -2.855 -0.974 1.00 97.88 225 GLU A O 1
ATOM 1854 N N . GLU A 1 226 ? -0.064 -4.408 -2.025 1.00 98.25 226 GLU A N 1
ATOM 1855 C CA . GLU A 1 226 ? -0.703 -5.583 -1.419 1.00 98.25 226 GLU A CA 1
ATOM 1856 C C . GLU A 1 226 ? -0.494 -5.624 0.103 1.00 98.25 226 GLU A C 1
ATOM 1858 O O . GLU A 1 226 ? -1.454 -5.809 0.854 1.00 98.25 226 GLU A O 1
ATOM 1863 N N . GLU A 1 227 ? 0.731 -5.382 0.579 1.00 98.12 227 GLU A N 1
ATOM 1864 C CA . GLU A 1 227 ? 1.044 -5.273 2.010 1.00 98.12 227 GLU A CA 1
ATOM 1865 C C . GLU A 1 227 ? 0.273 -4.122 2.668 1.00 98.12 227 GLU A C 1
ATOM 1867 O O . GLU A 1 227 ? -0.332 -4.300 3.727 1.00 98.12 227 GLU A O 1
ATOM 1872 N N . ASN A 1 228 ? 0.220 -2.952 2.024 1.00 98.06 228 ASN A N 1
ATOM 1873 C CA . ASN A 1 228 ? -0.564 -1.818 2.510 1.00 98.06 228 ASN A CA 1
ATOM 1874 C C . ASN A 1 228 ? -2.061 -2.142 2.577 1.00 98.06 228 ASN A C 1
ATOM 1876 O O . ASN A 1 228 ? -2.715 -1.790 3.561 1.00 98.06 228 ASN A O 1
ATOM 1880 N N . ALA A 1 229 ? -2.610 -2.834 1.578 1.00 98.31 229 ALA A N 1
ATOM 1881 C CA . ALA A 1 229 ? -4.003 -3.268 1.587 1.00 98.31 229 ALA A CA 1
ATOM 1882 C C . ALA A 1 229 ? -4.275 -4.259 2.733 1.00 98.31 229 ALA A C 1
ATOM 1884 O O . ALA A 1 229 ? -5.274 -4.119 3.442 1.00 98.31 229 ALA A O 1
ATOM 1885 N N . ALA A 1 230 ? -3.372 -5.214 2.975 1.00 98.38 230 ALA A N 1
ATOM 1886 C CA . ALA A 1 230 ? -3.476 -6.150 4.093 1.00 98.38 230 ALA A CA 1
ATOM 1887 C C . ALA A 1 230 ? -3.415 -5.432 5.454 1.00 98.38 230 ALA A C 1
ATOM 1889 O O . ALA A 1 230 ? -4.219 -5.710 6.347 1.00 98.38 230 ALA A O 1
ATOM 1890 N N . LEU A 1 231 ? -2.515 -4.455 5.611 1.00 98.25 231 LEU A N 1
ATOM 1891 C CA . LEU A 1 231 ? -2.421 -3.637 6.824 1.00 98.25 231 LEU A CA 1
ATOM 1892 C C . LEU A 1 231 ? -3.678 -2.788 7.047 1.00 98.25 231 LEU A C 1
ATOM 1894 O O . LEU A 1 231 ? -4.165 -2.703 8.174 1.00 98.25 231 LEU A O 1
ATOM 1898 N N . GLN A 1 232 ? -4.245 -2.203 5.990 1.00 98.12 232 GLN A N 1
ATOM 1899 C CA . GLN A 1 232 ? -5.510 -1.467 6.070 1.00 98.12 232 GLN A CA 1
ATOM 1900 C C . GLN A 1 232 ? -6.671 -2.373 6.494 1.00 98.12 232 GLN A C 1
ATOM 1902 O O . GLN A 1 232 ? -7.479 -1.977 7.335 1.00 98.12 232 GLN A O 1
ATOM 1907 N N . GLN A 1 233 ? -6.734 -3.602 5.975 1.00 98.38 233 GLN A N 1
ATOM 1908 C CA . GLN A 1 233 ? -7.729 -4.589 6.401 1.00 98.38 233 GLN A CA 1
ATOM 1909 C C . GLN A 1 233 ? -7.560 -4.960 7.878 1.00 98.38 233 GLN A C 1
ATOM 1911 O O . GLN A 1 233 ? -8.543 -4.967 8.618 1.00 98.38 233 GLN A O 1
ATOM 1916 N N . HIS A 1 234 ? -6.330 -5.207 8.335 1.00 98.31 234 HIS A N 1
ATOM 1917 C CA . HIS A 1 234 ? -6.058 -5.475 9.748 1.00 98.31 234 HIS A CA 1
ATOM 1918 C C . HIS A 1 234 ? -6.426 -4.296 10.652 1.00 98.31 234 HIS A C 1
ATOM 1920 O O . HIS A 1 234 ? -6.998 -4.500 11.723 1.00 98.31 234 HIS A O 1
ATOM 1926 N N . LEU A 1 235 ? -6.152 -3.063 10.225 1.00 98.19 235 LEU A N 1
ATOM 1927 C CA . LEU A 1 235 ? -6.543 -1.867 10.964 1.00 98.19 235 LEU A CA 1
ATOM 1928 C C . LEU A 1 235 ? -8.069 -1.750 11.055 1.00 98.19 235 LEU A C 1
ATOM 1930 O O . LEU A 1 235 ? -8.594 -1.535 12.145 1.00 98.19 235 LEU A O 1
ATOM 1934 N N . ALA A 1 236 ? -8.789 -1.965 9.952 1.00 98.19 236 ALA A N 1
ATOM 1935 C CA . ALA A 1 236 ? -10.251 -1.961 9.945 1.00 98.19 236 ALA A CA 1
ATOM 1936 C C . ALA A 1 236 ? -10.837 -3.046 10.865 1.00 98.19 236 ALA A C 1
ATOM 1938 O O . ALA A 1 236 ? -11.769 -2.775 11.621 1.00 98.19 236 ALA A O 1
ATOM 1939 N N . GLN A 1 237 ? -10.255 -4.251 10.866 1.00 98.50 237 GLN A N 1
ATOM 1940 C CA . GLN A 1 237 ? -10.633 -5.322 11.793 1.00 98.50 237 GLN A CA 1
ATOM 1941 C C . GLN A 1 237 ? -10.415 -4.907 13.251 1.00 98.50 237 GLN A C 1
ATOM 1943 O O . GLN A 1 237 ? -11.311 -5.075 14.073 1.00 98.50 237 GLN A O 1
ATOM 1948 N N . LYS A 1 238 ? -9.260 -4.316 13.579 1.00 98.25 238 LYS A N 1
ATOM 1949 C CA . LYS A 1 238 ? -8.956 -3.869 14.946 1.00 98.25 238 LYS A CA 1
ATOM 1950 C C . LYS A 1 238 ? -9.867 -2.738 15.410 1.00 98.25 238 LYS A C 1
ATOM 1952 O O . LYS A 1 238 ? -10.262 -2.729 16.573 1.00 98.25 238 LYS A O 1
ATOM 1957 N N . LEU A 1 239 ? -10.238 -1.822 14.518 1.00 98.38 239 LEU A N 1
ATOM 1958 C CA . LEU A 1 239 ? -11.229 -0.789 14.819 1.00 98.38 239 LEU A CA 1
ATOM 1959 C C . LEU A 1 239 ? -12.611 -1.399 15.075 1.00 98.38 239 LEU A C 1
ATOM 1961 O O . LEU A 1 239 ? -13.234 -1.068 16.079 1.00 98.38 239 LEU A O 1
ATOM 1965 N N . ALA A 1 240 ? -13.055 -2.346 14.245 1.00 98.12 240 ALA A N 1
ATOM 1966 C CA . ALA A 1 240 ? -14.318 -3.049 14.466 1.00 98.12 240 ALA A CA 1
ATOM 1967 C C . ALA A 1 240 ? -14.315 -3.832 15.795 1.00 98.12 240 ALA A C 1
ATOM 1969 O O . ALA A 1 240 ? -15.276 -3.766 16.562 1.00 98.12 240 ALA A O 1
ATOM 1970 N N . GLU A 1 241 ? -13.220 -4.527 16.119 1.00 98.25 241 GLU A N 1
ATOM 1971 C CA . GLU A 1 241 ? -13.034 -5.180 17.420 1.00 98.25 241 GLU A CA 1
ATOM 1972 C C . GLU A 1 241 ? -13.123 -4.162 18.567 1.00 98.25 241 GLU A C 1
ATOM 1974 O O . GLU A 1 241 ? -13.868 -4.383 19.524 1.00 98.25 241 GLU A O 1
ATOM 1979 N N . ALA A 1 242 ? -12.440 -3.018 18.461 1.00 98.00 242 ALA A N 1
ATOM 1980 C CA . ALA A 1 242 ? -12.485 -1.958 19.465 1.00 98.00 242 ALA A CA 1
ATOM 1981 C C . ALA A 1 242 ? -13.902 -1.392 19.654 1.00 98.00 242 ALA A C 1
ATOM 1983 O O . ALA A 1 242 ? -14.334 -1.206 20.791 1.00 98.00 242 ALA A O 1
ATOM 1984 N N . GLU A 1 243 ? -14.662 -1.194 18.575 1.00 98.19 243 GLU A N 1
ATOM 1985 C CA . GLU A 1 243 ? -16.066 -0.778 18.644 1.00 98.19 243 GLU A CA 1
ATOM 1986 C C . GLU A 1 243 ? -16.937 -1.819 19.354 1.00 98.19 243 GLU A C 1
ATOM 1988 O O . GLU A 1 243 ? -17.767 -1.467 20.196 1.00 98.19 243 GLU A O 1
ATOM 1993 N N . THR A 1 244 ? -16.752 -3.111 19.059 1.00 98.31 244 THR A N 1
ATOM 1994 C CA . THR A 1 244 ? -17.502 -4.176 19.746 1.00 98.31 244 THR A CA 1
ATOM 1995 C C . THR A 1 244 ? -17.152 -4.258 21.230 1.00 98.31 244 THR A C 1
ATOM 1997 O O . THR A 1 244 ? -18.049 -4.402 22.063 1.00 98.31 244 THR A O 1
ATOM 2000 N N . CYS A 1 245 ? -15.874 -4.104 21.583 1.00 97.88 245 CYS A N 1
ATOM 2001 C CA . CYS A 1 245 ? -15.422 -4.013 22.967 1.00 97.88 245 CYS A CA 1
ATOM 2002 C C . CYS A 1 245 ? -16.010 -2.781 23.664 1.00 97.88 245 CYS A C 1
ATOM 2004 O O . CYS A 1 245 ? -16.495 -2.900 24.787 1.00 97.88 245 CYS A O 1
ATOM 2006 N N . GLY A 1 246 ? -16.047 -1.630 22.988 1.00 98.31 246 GLY A N 1
ATOM 2007 C CA . GLY A 1 246 ? -16.664 -0.403 23.490 1.00 98.31 246 GLY A CA 1
ATOM 2008 C C . GLY A 1 246 ? -18.155 -0.573 23.786 1.00 98.31 246 GLY A C 1
ATOM 2009 O O . GLY A 1 246 ? -18.609 -0.201 24.866 1.00 98.31 246 GLY A O 1
ATOM 2010 N N . LYS A 1 247 ? -18.912 -1.215 22.886 1.00 98.19 247 LYS A N 1
ATOM 2011 C CA . LYS A 1 247 ? -20.336 -1.534 23.110 1.00 98.19 247 LYS A CA 1
ATOM 2012 C C . LYS A 1 247 ? -20.531 -2.448 24.322 1.00 98.19 247 LYS A C 1
ATOM 2014 O O . LYS A 1 247 ? -21.353 -2.153 25.183 1.00 98.19 247 LYS A O 1
ATOM 2019 N N . ARG A 1 248 ? -19.732 -3.515 24.441 1.00 98.31 248 ARG A N 1
ATOM 2020 C CA . ARG A 1 248 ? -19.783 -4.423 25.603 1.00 98.31 248 ARG A CA 1
ATOM 2021 C C . ARG A 1 248 ? -19.449 -3.703 26.906 1.00 98.31 248 ARG A C 1
ATOM 2023 O O . ARG A 1 248 ? -20.114 -3.932 27.912 1.00 98.31 248 ARG A O 1
ATOM 2030 N N . LEU A 1 249 ? -18.445 -2.827 26.897 1.00 98.31 249 LEU A N 1
ATOM 2031 C CA . LEU A 1 249 ? -18.084 -2.019 28.060 1.00 98.31 249 LEU A CA 1
ATOM 2032 C C . LEU A 1 249 ? -19.257 -1.127 28.487 1.00 98.31 249 LEU A C 1
ATOM 2034 O O . LEU A 1 249 ? -19.634 -1.144 29.655 1.00 98.31 249 LEU A O 1
ATOM 2038 N N . GLN A 1 250 ? -19.897 -0.436 27.540 1.00 98.31 250 GLN A N 1
ATOM 2039 C CA . GLN A 1 250 ? -21.083 0.381 27.813 1.00 98.31 250 GLN A CA 1
ATOM 2040 C C . GLN A 1 250 ? -22.243 -0.444 28.386 1.00 98.31 250 GLN A C 1
ATOM 2042 O O . GLN A 1 250 ? -22.887 -0.015 29.344 1.00 98.31 250 GLN A O 1
ATOM 2047 N N . GLU A 1 251 ? -22.501 -1.642 27.856 1.00 98.31 251 GLU A N 1
ATOM 2048 C CA . GLU A 1 251 ? -23.509 -2.551 28.415 1.00 98.31 251 GLU A CA 1
ATOM 2049 C C . GLU A 1 251 ? -23.175 -2.958 29.858 1.00 98.31 251 GLU A C 1
ATOM 2051 O O . GLU A 1 251 ? -24.057 -2.971 30.719 1.00 98.31 251 GLU A O 1
ATOM 2056 N N . HIS A 1 252 ? -21.910 -3.272 30.149 1.00 97.94 252 HIS A N 1
ATOM 2057 C CA . HIS A 1 252 ? -21.468 -3.606 31.504 1.00 97.94 252 HIS A CA 1
ATOM 2058 C C . HIS A 1 252 ? -21.603 -2.422 32.464 1.00 97.94 252 HIS A C 1
ATOM 2060 O O . HIS A 1 252 ? -22.093 -2.606 33.579 1.00 97.94 252 HIS A O 1
ATOM 2066 N N . GLU A 1 253 ? -21.248 -1.212 32.033 1.00 98.19 253 GLU A N 1
ATOM 2067 C CA . GLU A 1 253 ? -21.433 0.008 32.821 1.00 98.19 253 GLU A CA 1
ATOM 2068 C C . GLU A 1 253 ? -22.913 0.266 33.127 1.00 98.19 253 GLU A C 1
ATOM 2070 O O . GLU A 1 253 ? -23.268 0.581 34.264 1.00 98.19 253 GLU A O 1
ATOM 2075 N N . GLN A 1 254 ? -23.799 0.090 32.143 1.00 98.12 254 GLN A N 1
ATOM 2076 C CA . GLN A 1 254 ? -25.243 0.220 32.348 1.00 98.12 254 GLN A CA 1
ATOM 2077 C C . GLN A 1 254 ? -25.766 -0.820 33.344 1.00 98.12 254 GLN A C 1
ATOM 2079 O O . GLN A 1 254 ? -26.470 -0.459 34.286 1.00 98.12 254 GLN A O 1
ATOM 2084 N N . ARG A 1 255 ? -25.370 -2.092 33.203 1.00 98.25 255 ARG A N 1
ATOM 2085 C CA . ARG A 1 255 ? -25.730 -3.154 34.161 1.00 98.25 255 ARG A CA 1
ATOM 2086 C C . ARG A 1 255 ? -25.234 -2.832 35.567 1.00 98.25 255 ARG A C 1
ATOM 2088 O O . ARG A 1 255 ? -25.968 -3.018 36.532 1.00 98.25 255 ARG A O 1
ATOM 2095 N N . GLN A 1 256 ? -24.016 -2.312 35.695 1.00 97.69 256 GLN A N 1
ATOM 2096 C CA . GLN A 1 256 ? -23.461 -1.928 36.988 1.00 97.69 256 GLN A CA 1
ATOM 2097 C C . GLN A 1 256 ? -24.251 -0.781 37.630 1.00 97.69 256 GLN A C 1
ATOM 2099 O O . GLN A 1 256 ? -24.510 -0.833 38.831 1.00 97.69 256 GLN A O 1
ATOM 2104 N N . ARG A 1 257 ? -24.686 0.216 36.847 1.00 98.12 257 ARG A N 1
ATOM 2105 C CA . ARG A 1 257 ? -25.556 1.300 37.339 1.00 98.12 257 ARG A CA 1
ATOM 2106 C C . ARG A 1 257 ? -26.899 0.770 37.836 1.00 98.12 257 ARG A C 1
ATOM 2108 O O . ARG A 1 257 ? -27.328 1.169 38.914 1.00 98.12 257 ARG A O 1
ATOM 2115 N N . VAL A 1 258 ? -27.523 -0.154 37.103 1.00 98.25 258 VAL A N 1
ATOM 2116 C CA . VAL A 1 258 ? -28.782 -0.793 37.527 1.00 98.25 258 VAL A CA 1
ATOM 2117 C C . VAL A 1 258 ? -28.586 -1.550 38.841 1.00 98.25 258 VAL A C 1
ATOM 2119 O O . VAL A 1 258 ? -29.307 -1.299 39.800 1.00 98.25 258 VAL A O 1
ATOM 2122 N N . ILE A 1 259 ? -27.544 -2.380 38.949 1.00 97.88 259 ILE A N 1
ATOM 2123 C CA . ILE A 1 259 ? -27.240 -3.119 40.187 1.00 97.88 259 ILE A CA 1
ATOM 2124 C C . ILE A 1 259 ? -26.981 -2.161 41.360 1.00 97.88 259 ILE A C 1
ATOM 2126 O O . ILE A 1 259 ? -27.378 -2.435 42.492 1.00 97.88 259 ILE A O 1
ATOM 2130 N N . GLN A 1 260 ? -26.306 -1.033 41.130 1.00 97.38 260 GLN A N 1
ATOM 2131 C CA . GLN A 1 260 ? -26.097 -0.022 42.170 1.00 97.38 260 GLN A CA 1
ATOM 2132 C C . GLN A 1 260 ? -27.417 0.605 42.631 1.00 97.38 260 GLN A C 1
ATOM 2134 O O . GLN A 1 260 ? -27.618 0.756 43.836 1.00 97.38 260 GLN A O 1
ATOM 2139 N N . GLN A 1 261 ? -28.325 0.924 41.708 1.00 97.75 261 GLN A N 1
ATOM 2140 C CA . GLN A 1 261 ? -29.658 1.433 42.041 1.00 97.75 261 GLN A CA 1
ATOM 2141 C C . GLN A 1 261 ? -30.464 0.401 42.836 1.00 97.75 261 GLN A C 1
ATOM 2143 O O . GLN A 1 261 ? -30.976 0.724 43.906 1.00 97.75 261 GLN A O 1
ATOM 2148 N N . GLU A 1 262 ? -30.485 -0.856 42.391 1.00 97.62 262 GLU A N 1
ATOM 2149 C CA . GLU A 1 262 ? -31.148 -1.958 43.097 1.00 97.62 262 GLU A CA 1
ATOM 2150 C C . GLU A 1 262 ? -30.590 -2.153 44.511 1.00 97.62 262 GLU A C 1
ATOM 2152 O O . GLU A 1 262 ? -31.351 -2.363 45.457 1.00 97.62 262 GLU A O 1
ATOM 2157 N N . ARG A 1 263 ? -29.268 -2.027 44.696 1.00 97.44 263 ARG A N 1
ATOM 2158 C CA . ARG A 1 263 ? -28.646 -2.071 46.027 1.00 97.44 263 ARG A CA 1
ATOM 2159 C C . ARG A 1 263 ? -29.145 -0.937 46.913 1.00 97.44 263 ARG A C 1
ATOM 2161 O O . ARG A 1 263 ? -29.556 -1.206 48.039 1.00 97.44 263 ARG A O 1
ATOM 2168 N N . VAL A 1 264 ? -29.156 0.299 46.417 1.00 98.06 264 VAL A N 1
ATOM 2169 C CA . VAL A 1 264 ? -29.657 1.462 47.173 1.00 98.06 264 VAL A CA 1
ATOM 2170 C C . VAL A 1 264 ? -31.127 1.274 47.549 1.00 98.06 264 VAL A C 1
ATOM 2172 O O . VAL A 1 264 ? -31.508 1.502 48.698 1.00 98.06 264 VAL A O 1
ATOM 2175 N N . GLU A 1 265 ? -31.953 0.797 46.619 1.00 97.81 265 GLU A N 1
ATOM 2176 C CA . GLU A 1 265 ? -33.355 0.492 46.896 1.00 97.81 265 GLU A CA 1
ATOM 2177 C C . GLU A 1 265 ? -33.521 -0.629 47.921 1.00 97.81 265 GLU A C 1
ATOM 2179 O O . GLU A 1 265 ? -34.355 -0.510 48.818 1.00 97.81 265 GLU A O 1
ATOM 2184 N N . SER A 1 266 ? -32.732 -1.702 47.826 1.00 96.94 266 SER A N 1
ATOM 2185 C CA . SER A 1 266 ? -32.783 -2.807 48.783 1.00 96.94 266 SER A CA 1
ATOM 2186 C C . SER A 1 266 ? -32.431 -2.343 50.195 1.00 96.94 266 SER A C 1
ATOM 2188 O O . SER A 1 266 ? -33.163 -2.664 51.125 1.00 96.94 266 SER A O 1
ATOM 2190 N N . VAL A 1 267 ? -31.398 -1.503 50.339 1.00 98.12 267 VAL A N 1
ATOM 2191 C CA . VAL A 1 267 ? -30.976 -0.929 51.625 1.00 98.12 267 VAL A CA 1
ATOM 2192 C C . VAL A 1 267 ? -32.072 -0.030 52.193 1.00 98.12 267 VAL A C 1
ATOM 2194 O O . VAL A 1 267 ? -32.377 -0.072 53.384 1.00 98.12 267 VAL A O 1
ATOM 2197 N N . ARG A 1 268 ? -32.732 0.757 51.338 1.00 97.75 268 ARG A N 1
ATOM 2198 C CA . ARG A 1 268 ? -33.877 1.570 51.755 1.00 97.75 268 ARG A CA 1
ATOM 2199 C C . ARG A 1 268 ? -35.041 0.704 52.243 1.00 97.75 268 ARG A C 1
ATOM 2201 O O . ARG A 1 268 ? -35.645 1.026 53.263 1.00 97.75 268 ARG A O 1
ATOM 2208 N N . ARG A 1 269 ? -35.355 -0.390 51.539 1.00 97.81 269 ARG A N 1
ATOM 2209 C CA . ARG A 1 269 ? -36.417 -1.332 51.935 1.00 97.81 269 ARG A CA 1
ATOM 2210 C C . ARG A 1 269 ? -36.081 -2.029 53.253 1.00 97.81 269 ARG A C 1
ATOM 2212 O O . ARG A 1 269 ? -36.956 -2.134 54.105 1.00 97.81 269 ARG A O 1
ATOM 2219 N N . THR A 1 270 ? -34.836 -2.469 53.454 1.00 97.69 270 THR A N 1
ATOM 2220 C CA . THR A 1 270 ? -34.422 -3.091 54.722 1.00 97.69 270 THR A CA 1
ATOM 2221 C C . THR A 1 270 ? -34.527 -2.110 55.882 1.00 97.69 270 THR A C 1
ATOM 2223 O O . THR A 1 270 ? -35.099 -2.468 56.904 1.00 97.69 270 THR A O 1
ATOM 2226 N N . MET A 1 271 ? -34.100 -0.857 55.700 1.00 97.25 271 MET A N 1
ATOM 2227 C CA . MET A 1 271 ? -34.219 0.181 56.730 1.00 97.25 271 MET A CA 1
ATOM 2228 C C . MET A 1 271 ? -35.685 0.437 57.122 1.00 97.25 271 MET A C 1
ATOM 2230 O O . MET A 1 271 ? -36.015 0.486 58.302 1.00 97.25 271 MET A O 1
ATOM 2234 N N . GLN A 1 272 ? -36.597 0.509 56.145 1.00 97.25 272 GLN A N 1
ATOM 2235 C CA . GLN A 1 272 ? -38.036 0.651 56.414 1.00 97.25 272 GLN A CA 1
ATOM 2236 C C . GLN A 1 272 ? -38.614 -0.539 57.191 1.00 97.25 272 GLN A C 1
ATOM 2238 O O . GLN A 1 272 ? -39.455 -0.361 58.074 1.00 97.25 272 GLN A O 1
ATOM 2243 N N . LEU A 1 273 ? -38.177 -1.759 56.868 1.00 97.19 273 LEU A N 1
ATOM 2244 C CA . LEU A 1 273 ? -38.594 -2.963 57.587 1.00 97.19 273 LEU A CA 1
ATOM 2245 C C . LEU A 1 273 ? -38.038 -2.992 59.016 1.00 97.19 273 LEU A C 1
ATOM 2247 O O . LEU A 1 273 ? -38.756 -3.384 59.935 1.00 97.19 273 LEU A O 1
ATOM 2251 N N . GLU A 1 274 ? -36.797 -2.552 59.223 1.00 97.38 274 GLU A N 1
ATOM 2252 C CA . GLU A 1 274 ? -36.182 -2.425 60.548 1.00 97.38 274 GLU A CA 1
ATOM 2253 C C . GLU A 1 274 ? -36.907 -1.388 61.414 1.00 97.38 274 GLU A C 1
ATOM 2255 O O . GLU A 1 274 ? -37.265 -1.691 62.553 1.00 97.38 274 GLU A O 1
ATOM 2260 N N . GLU A 1 275 ? -37.224 -0.211 60.868 1.00 97.25 275 GLU A N 1
ATOM 2261 C CA . GLU A 1 275 ? -38.054 0.798 61.542 1.00 97.25 275 GLU A CA 1
ATOM 2262 C C . GLU A 1 275 ? -39.446 0.250 61.893 1.00 97.25 275 GLU A C 1
ATOM 2264 O O . GLU A 1 275 ? -39.954 0.469 62.996 1.00 97.25 275 GLU A O 1
ATOM 2269 N N . GLY A 1 276 ? -40.073 -0.487 60.970 1.00 97.50 276 GLY A N 1
ATOM 2270 C CA . GLY A 1 276 ? -41.352 -1.154 61.208 1.00 97.50 276 GLY A CA 1
ATOM 2271 C C . GLY A 1 276 ? -41.274 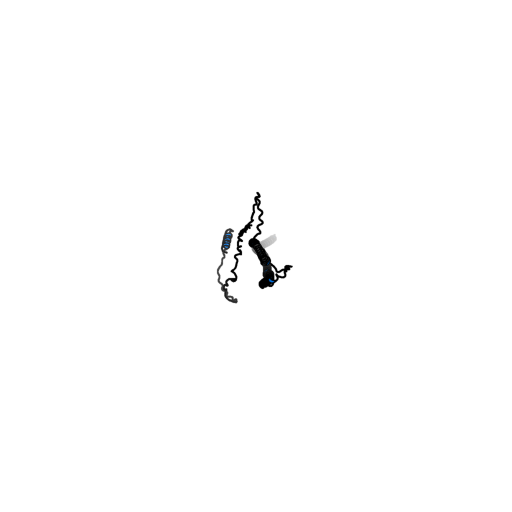-2.180 62.342 1.00 97.50 276 GLY A C 1
ATOM 2272 O O . GLY A 1 276 ? -42.149 -2.206 63.209 1.00 97.50 276 GLY A O 1
ATOM 2273 N N . LYS A 1 277 ? -40.204 -2.983 62.381 1.00 97.88 277 LYS A N 1
ATOM 2274 C CA . LYS A 1 277 ? -39.941 -3.959 63.446 1.00 97.88 277 LYS A CA 1
ATOM 2275 C C . LYS A 1 277 ? -39.749 -3.280 64.804 1.00 97.88 277 LYS A C 1
ATOM 2277 O O . LYS A 1 277 ? -40.304 -3.759 65.789 1.00 97.88 277 LYS A O 1
ATOM 2282 N N . LEU A 1 278 ? -39.006 -2.173 64.866 1.00 97.25 278 LEU A N 1
ATOM 2283 C CA . LEU A 1 278 ? -38.807 -1.412 66.106 1.00 97.25 278 LEU A CA 1
ATOM 2284 C C . LEU A 1 278 ? -40.136 -0.888 66.661 1.00 97.25 278 LEU A C 1
ATOM 2286 O O . LEU A 1 278 ? -40.447 -1.130 67.823 1.00 97.25 278 LEU A O 1
ATOM 2290 N N . LYS A 1 279 ? -40.978 -0.292 65.809 1.00 96.69 279 LYS A N 1
ATOM 2291 C CA . LYS A 1 279 ? -42.325 0.160 66.206 1.00 96.69 279 LYS A CA 1
ATOM 2292 C C . LYS A 1 279 ? -43.201 -0.989 66.705 1.00 96.69 279 LYS A C 1
ATOM 2294 O O . LYS A 1 279 ? -43.947 -0.837 67.667 1.00 96.69 279 LYS A O 1
ATOM 2299 N N . GLN A 1 280 ? -43.127 -2.157 66.061 1.00 95.81 280 GLN A N 1
ATOM 2300 C CA . GLN A 1 280 ? -43.842 -3.345 66.533 1.00 95.81 280 GLN A CA 1
ATOM 2301 C C . GLN A 1 280 ? -43.352 -3.794 67.914 1.00 95.81 280 GLN A C 1
ATOM 2303 O O . GLN A 1 280 ? -44.180 -4.144 68.751 1.00 95.81 280 GLN A O 1
ATOM 2308 N N . MET A 1 281 ? -42.042 -3.752 68.174 1.00 96.19 281 MET A N 1
ATOM 2309 C CA . MET A 1 281 ? -41.489 -4.060 69.496 1.00 96.19 281 MET A CA 1
ATOM 2310 C C . MET A 1 281 ? -41.960 -3.067 70.562 1.00 96.19 281 MET A C 1
ATOM 2312 O O . MET A 1 281 ? -42.455 -3.501 71.597 1.00 96.19 281 MET A O 1
ATOM 2316 N N . GLU A 1 282 ? -41.905 -1.763 70.282 1.00 95.94 282 GLU A N 1
ATOM 2317 C CA . GLU A 1 282 ? -42.409 -0.719 71.186 1.00 95.94 282 GLU A CA 1
ATOM 2318 C C . GLU A 1 282 ? -43.892 -0.927 71.526 1.00 95.94 282 GLU A C 1
ATOM 2320 O O . GLU A 1 282 ? -44.286 -0.844 72.689 1.00 95.94 282 GLU A O 1
ATOM 2325 N N . ASN A 1 283 ? -44.715 -1.274 70.530 1.00 96.38 283 ASN A N 1
ATOM 2326 C CA . ASN A 1 283 ? -46.127 -1.588 70.742 1.00 96.38 283 ASN A CA 1
ATOM 2327 C C . ASN A 1 283 ? -46.316 -2.833 71.620 1.00 96.38 283 ASN A C 1
ATOM 2329 O O . ASN A 1 283 ? -47.159 -2.834 72.518 1.00 96.38 283 ASN A O 1
ATOM 2333 N N . VAL A 1 284 ? -45.541 -3.897 71.387 1.00 96.56 284 VAL A N 1
ATOM 2334 C CA . VAL A 1 284 ? -45.591 -5.109 72.220 1.00 96.56 284 VAL A CA 1
ATOM 2335 C C . VAL A 1 284 ? -45.196 -4.786 73.661 1.00 96.56 284 VAL A C 1
ATOM 2337 O O . VAL A 1 284 ? -45.891 -5.207 74.585 1.00 96.56 284 VAL A O 1
ATOM 2340 N N . ASP A 1 285 ? -44.147 -3.998 73.876 1.00 95.62 285 ASP A N 1
ATOM 2341 C CA . ASP A 1 285 ? -43.724 -3.595 75.217 1.00 95.62 285 ASP A CA 1
ATOM 2342 C C . ASP A 1 285 ? -44.763 -2.692 75.902 1.00 95.62 285 ASP A C 1
ATOM 2344 O O . ASP A 1 285 ? -45.067 -2.889 77.082 1.00 95.62 285 ASP A O 1
ATOM 2348 N N . ALA A 1 286 ? -45.413 -1.792 75.156 1.00 95.75 286 ALA A N 1
ATOM 2349 C CA . ALA A 1 286 ? -46.538 -1.003 75.655 1.00 95.75 286 ALA A CA 1
ATOM 2350 C C . ALA A 1 286 ? -47.717 -1.895 76.086 1.00 95.75 286 ALA A C 1
ATOM 2352 O O . ALA A 1 286 ? -48.246 -1.728 77.186 1.00 95.75 286 ALA A O 1
ATOM 2353 N N . THR A 1 287 ? -48.100 -2.888 75.273 1.00 95.44 287 THR A N 1
ATOM 2354 C CA . THR A 1 287 ? -49.170 -3.836 75.644 1.00 95.44 287 THR A CA 1
ATOM 2355 C C . THR A 1 287 ? -48.794 -4.698 76.848 1.00 95.44 287 THR A C 1
ATOM 2357 O O . THR A 1 287 ? -49.632 -4.919 77.719 1.00 95.44 287 THR A O 1
ATOM 2360 N N . ARG A 1 288 ? -47.531 -5.136 76.961 1.00 96.12 288 ARG A N 1
ATOM 2361 C CA . ARG A 1 288 ? -47.030 -5.852 78.146 1.00 96.12 288 ARG A CA 1
ATOM 2362 C C . ARG A 1 288 ? -47.169 -5.013 79.411 1.00 96.12 288 ARG A C 1
ATOM 2364 O O . ARG A 1 288 ? -47.576 -5.553 80.436 1.00 96.12 288 ARG A O 1
ATOM 2371 N N . LEU A 1 289 ? -46.866 -3.719 79.329 1.00 96.25 289 LEU A N 1
ATOM 2372 C CA . LEU A 1 289 ? -46.965 -2.786 80.451 1.00 96.25 289 LEU A CA 1
ATOM 2373 C C . LEU A 1 289 ? -48.420 -2.488 80.847 1.00 96.25 289 LEU A C 1
ATOM 2375 O O . LEU A 1 289 ? -48.716 -2.330 82.029 1.00 96.25 289 LEU A O 1
ATOM 2379 N N . VAL A 1 290 ? -49.347 -2.434 79.887 1.00 95.94 290 VAL A N 1
ATOM 2380 C CA . VAL A 1 290 ? -50.788 -2.339 80.189 1.00 95.94 290 VAL A CA 1
ATOM 2381 C C . VAL A 1 290 ? -51.269 -3.615 80.880 1.00 95.94 290 VAL A C 1
ATOM 2383 O O . VAL A 1 290 ? -51.840 -3.542 81.963 1.00 95.94 290 VAL A O 1
ATOM 2386 N N . LEU A 1 291 ? -50.954 -4.787 80.322 1.00 95.44 291 LEU A N 1
ATOM 2387 C CA . LEU A 1 291 ? -51.344 -6.072 80.908 1.00 95.44 291 LEU A CA 1
ATOM 2388 C C . LEU A 1 291 ? -50.749 -6.295 82.304 1.00 95.44 291 LEU A C 1
ATOM 2390 O O . LEU A 1 291 ? -51.388 -6.936 83.136 1.00 95.44 291 LEU A O 1
ATOM 2394 N N . SER A 1 292 ? -49.535 -5.809 82.588 1.00 95.69 292 SER A N 1
ATOM 2395 C CA . SER A 1 292 ? -48.966 -5.903 83.938 1.00 95.69 292 SER A CA 1
ATOM 2396 C C . SER A 1 292 ? -49.751 -5.053 84.935 1.00 95.69 292 SER A C 1
ATOM 2398 O O . SER A 1 292 ? -50.089 -5.556 86.003 1.00 95.69 292 SER A O 1
ATOM 2400 N N . LYS A 1 293 ? -50.116 -3.819 84.562 1.00 95.94 293 LYS A N 1
ATOM 2401 C CA . LYS A 1 293 ? -50.962 -2.946 85.389 1.00 95.94 293 LYS A CA 1
ATOM 2402 C C . LYS A 1 293 ? -52.339 -3.557 85.627 1.00 95.94 293 LYS A C 1
ATOM 2404 O O . LYS A 1 293 ? -52.766 -3.657 86.769 1.00 95.94 293 LYS A O 1
ATOM 2409 N N . GLU A 1 294 ? -52.993 -4.057 84.581 1.00 94.81 294 GLU A N 1
ATOM 2410 C CA . GLU A 1 294 ? -54.293 -4.727 84.712 1.00 94.81 294 GLU A CA 1
ATOM 2411 C C . GLU A 1 294 ? -54.210 -5.968 85.614 1.00 94.81 294 GLU A C 1
ATOM 2413 O O . GLU A 1 294 ? -55.111 -6.222 86.409 1.00 94.81 294 GLU A O 1
ATOM 2418 N N . ARG A 1 295 ? -53.117 -6.742 85.549 1.00 95.69 295 ARG A N 1
ATOM 2419 C CA . ARG A 1 295 ? -52.892 -7.880 86.460 1.00 95.69 295 ARG A CA 1
ATOM 2420 C C . ARG A 1 295 ? -52.714 -7.438 87.910 1.00 95.69 295 ARG A C 1
ATOM 2422 O O . ARG A 1 295 ? -53.233 -8.110 88.800 1.00 95.69 295 ARG A O 1
ATOM 2429 N N . GLU A 1 296 ? -51.991 -6.348 88.153 1.00 94.94 296 GLU A N 1
ATOM 2430 C CA . GLU A 1 296 ? -51.835 -5.757 89.488 1.00 94.94 296 GLU A CA 1
ATOM 2431 C C . GLU A 1 296 ? -53.181 -5.255 90.035 1.00 94.94 296 GLU A C 1
ATOM 2433 O O . GLU A 1 296 ? -53.541 -5.567 91.172 1.00 94.94 296 GLU A O 1
ATOM 2438 N N . GLU A 1 297 ? -53.966 -4.560 89.210 1.00 94.56 297 GLU A N 1
ATOM 2439 C CA . GLU A 1 297 ? -55.315 -4.097 89.547 1.00 94.56 297 GLU A CA 1
ATOM 2440 C C . GLU A 1 297 ? -56.262 -5.270 89.832 1.00 94.56 297 GLU A C 1
ATOM 2442 O O . GLU A 1 297 ? -56.946 -5.276 90.856 1.00 94.56 297 GLU A O 1
ATOM 2447 N N . LEU A 1 298 ? -56.264 -6.311 88.993 1.00 94.56 298 LEU A N 1
ATOM 2448 C CA . LEU A 1 298 ? -57.051 -7.525 89.221 1.00 94.56 298 LEU A CA 1
ATOM 2449 C C . LEU A 1 298 ? -56.644 -8.232 90.515 1.00 94.56 298 LEU A C 1
ATOM 2451 O O . LEU A 1 298 ? -57.516 -8.685 91.257 1.00 94.56 298 LEU A O 1
ATOM 2455 N N . ALA A 1 299 ? -55.347 -8.308 90.820 1.00 94.88 299 ALA A N 1
ATOM 2456 C CA . ALA A 1 299 ? -54.869 -8.873 92.078 1.00 94.88 299 ALA A CA 1
ATOM 2457 C C . ALA A 1 299 ? -55.354 -8.050 93.286 1.00 94.88 299 ALA A C 1
ATOM 2459 O O . ALA A 1 299 ? -55.781 -8.631 94.289 1.00 94.88 299 ALA A O 1
ATOM 2460 N N . ALA A 1 300 ? -55.356 -6.716 93.183 1.00 94.19 300 ALA A N 1
ATOM 2461 C CA . ALA A 1 300 ? -55.892 -5.825 94.210 1.00 94.19 300 ALA A CA 1
ATOM 2462 C C . ALA A 1 300 ? -57.410 -6.004 94.393 1.00 94.19 300 ALA A C 1
ATOM 2464 O O . ALA A 1 300 ? -57.874 -6.215 95.517 1.00 94.19 300 ALA A O 1
ATOM 2465 N N . VAL A 1 301 ? -58.178 -6.021 93.299 1.00 93.56 301 VAL A N 1
ATOM 2466 C CA . VAL A 1 301 ? -59.631 -6.261 93.309 1.00 93.56 301 VAL A CA 1
ATOM 2467 C C . VAL A 1 301 ? -59.953 -7.644 93.877 1.00 93.56 301 VAL A C 1
ATOM 2469 O O . VAL A 1 301 ? -60.863 -7.782 94.693 1.00 93.56 301 VAL A O 1
ATOM 2472 N N . GLN A 1 302 ? -59.189 -8.678 93.520 1.00 94.19 302 GLN A N 1
ATOM 2473 C CA . GLN A 1 302 ? -59.370 -10.026 94.055 1.00 94.19 302 GLN A CA 1
ATOM 2474 C C . GLN A 1 302 ? -59.041 -10.094 95.555 1.00 94.19 302 GLN A C 1
ATOM 2476 O O . GLN A 1 302 ? -59.726 -10.792 96.305 1.00 94.19 302 GLN A O 1
ATOM 2481 N N . ALA A 1 303 ? -58.023 -9.366 96.022 1.00 93.12 303 ALA A N 1
ATOM 2482 C CA . ALA A 1 303 ? -57.717 -9.255 97.446 1.00 93.12 303 ALA A CA 1
ATOM 2483 C C . ALA A 1 303 ? -58.836 -8.532 98.216 1.00 93.12 303 ALA A C 1
ATOM 2485 O O . ALA A 1 303 ? -59.206 -8.967 99.309 1.00 93.12 303 ALA A O 1
ATOM 2486 N N . GLU A 1 304 ? -59.417 -7.467 97.657 1.00 92.19 304 GLU A N 1
ATOM 2487 C CA . GLU A 1 304 ? -60.593 -6.808 98.234 1.00 92.19 304 GLU A CA 1
ATOM 2488 C C . GLU A 1 304 ? -61.830 -7.705 98.241 1.00 92.19 304 GLU A C 1
ATOM 2490 O O . GLU A 1 304 ? -62.537 -7.752 99.249 1.00 92.19 304 GLU A O 1
ATOM 2495 N N . LEU A 1 305 ? -62.079 -8.448 97.161 1.00 92.88 305 LEU A N 1
ATOM 2496 C CA . LEU A 1 305 ? -63.173 -9.410 97.091 1.00 92.88 305 LEU A CA 1
ATOM 2497 C C . LEU A 1 305 ? -63.039 -10.454 98.202 1.00 92.88 305 LEU A C 1
ATOM 2499 O O . LEU A 1 305 ? -63.979 -10.626 98.971 1.00 92.88 305 LEU A O 1
ATOM 2503 N N . LYS A 1 306 ? -61.855 -11.057 98.374 1.00 93.38 306 LYS A N 1
ATOM 2504 C CA . LYS A 1 306 ? -61.576 -12.005 99.469 1.00 93.38 306 LYS A CA 1
ATOM 2505 C C . LYS A 1 306 ? -61.821 -11.390 100.851 1.00 93.38 306 LYS A C 1
ATOM 2507 O O . LYS A 1 306 ? -62.369 -12.052 101.730 1.00 93.38 306 LYS A O 1
ATOM 2512 N N . LYS A 1 307 ? -61.459 -10.115 101.061 1.00 93.31 307 LYS A N 1
ATOM 2513 C CA . LYS A 1 307 ? -61.776 -9.392 102.309 1.00 93.31 307 LYS A CA 1
ATOM 2514 C C . LYS A 1 307 ? -63.287 -9.248 102.503 1.00 93.31 307 LYS A C 1
ATOM 2516 O O . LYS A 1 307 ? -63.785 -9.512 103.595 1.00 93.31 307 LYS A O 1
ATOM 2521 N N . ARG A 1 308 ? -64.025 -8.852 101.460 1.00 92.69 308 ARG A N 1
ATOM 2522 C CA . ARG A 1 308 ? -65.492 -8.723 101.506 1.00 92.69 308 ARG A CA 1
ATOM 2523 C C . ARG A 1 308 ? -66.165 -10.073 101.747 1.00 92.69 308 ARG A C 1
ATOM 2525 O O . ARG A 1 308 ? -67.068 -10.147 102.571 1.00 92.69 308 ARG A O 1
ATOM 2532 N N . GLU A 1 309 ? -65.700 -11.137 101.100 1.00 92.44 309 GLU A N 1
ATOM 2533 C CA . GLU A 1 309 ? -66.161 -12.510 101.326 1.00 92.44 309 GLU A CA 1
ATOM 2534 C C . GLU A 1 309 ? -65.924 -12.9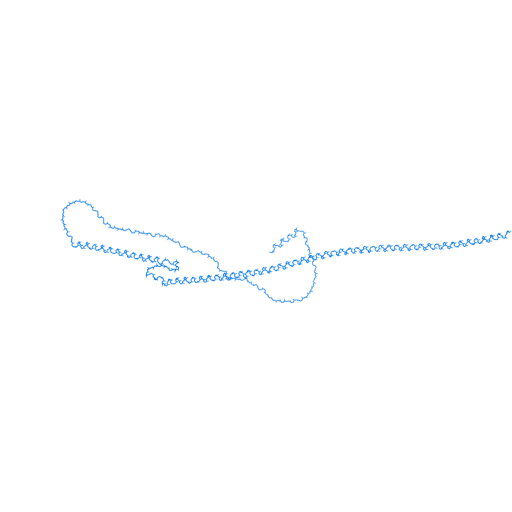52 102.773 1.00 92.44 309 GLU A C 1
ATOM 2536 O O . GLU A 1 309 ? -66.835 -13.493 103.395 1.00 92.44 309 GLU A O 1
ATOM 2541 N N . ALA A 1 310 ? -64.753 -12.660 103.351 1.00 91.25 310 ALA A N 1
ATOM 2542 C CA . ALA A 1 310 ? -64.475 -12.937 104.760 1.00 91.25 310 ALA A CA 1
ATOM 2543 C C . ALA A 1 310 ? -65.435 -12.183 105.697 1.00 91.25 310 ALA A C 1
ATOM 2545 O O . ALA A 1 310 ? -65.982 -12.773 106.628 1.00 91.25 310 ALA A O 1
ATOM 2546 N N . VAL A 1 311 ? -65.710 -10.900 105.427 1.00 91.50 311 VAL A N 1
ATOM 2547 C CA . VAL A 1 311 ? -66.703 -10.115 106.184 1.00 91.50 311 VAL A CA 1
ATOM 2548 C C . VAL A 1 311 ? -68.105 -10.710 106.042 1.00 91.50 311 VAL A C 1
ATOM 2550 O O . VAL A 1 311 ? -68.796 -10.879 107.044 1.00 91.50 311 VAL A O 1
ATOM 2553 N N . VAL A 1 312 ? -68.533 -11.071 104.830 1.00 91.31 312 VAL A N 1
ATOM 2554 C CA . VAL A 1 312 ? -69.844 -11.695 104.590 1.00 91.31 312 VAL A CA 1
ATOM 2555 C C . VAL A 1 312 ? -69.950 -13.049 105.288 1.00 91.31 312 VAL A C 1
ATOM 2557 O O . VAL A 1 312 ? -70.988 -13.333 105.878 1.00 91.31 312 VAL A O 1
ATOM 2560 N N . ASN A 1 313 ? -68.900 -13.870 105.274 1.00 90.94 313 ASN A N 1
ATOM 2561 C CA . ASN A 1 313 ? -68.875 -15.141 105.996 1.00 90.94 313 ASN A CA 1
ATOM 2562 C C . ASN A 1 313 ? -68.989 -14.919 107.509 1.00 90.94 313 ASN A C 1
ATOM 2564 O O . ASN A 1 313 ? -69.847 -15.534 108.135 1.00 90.94 313 ASN A O 1
ATOM 2568 N N . ASN A 1 314 ? -68.257 -13.954 108.075 1.00 90.56 314 ASN A N 1
ATOM 2569 C CA . ASN A 1 314 ? -68.407 -13.560 109.480 1.00 90.56 314 ASN A CA 1
ATOM 2570 C C . ASN A 1 314 ? -69.835 -13.073 109.796 1.00 90.56 314 ASN A C 1
ATOM 2572 O O . ASN A 1 314 ? -70.413 -13.420 110.829 1.00 90.56 314 ASN A O 1
ATOM 2576 N N . LEU A 1 315 ? -70.450 -12.288 108.905 1.00 90.25 315 LEU A N 1
ATOM 2577 C CA . LEU A 1 315 ? -71.845 -11.854 109.046 1.00 90.25 315 LEU A CA 1
ATOM 2578 C C . LEU A 1 315 ? -72.821 -13.040 108.966 1.00 90.25 315 LEU A C 1
ATOM 2580 O O . LEU A 1 315 ? -73.744 -13.136 109.771 1.00 90.25 315 LEU A O 1
ATOM 2584 N N . ARG A 1 316 ? -72.605 -13.993 108.056 1.00 90.25 316 ARG A N 1
ATOM 2585 C CA . ARG A 1 316 ? -73.399 -15.230 107.965 1.00 90.25 316 ARG A CA 1
ATOM 2586 C C . ARG A 1 316 ? -73.256 -16.084 109.224 1.00 90.25 316 ARG A C 1
ATOM 2588 O O . ARG A 1 316 ? -74.258 -16.579 109.732 1.00 90.25 316 ARG A O 1
ATOM 2595 N N . GLU A 1 317 ? -72.046 -16.222 109.758 1.00 87.06 317 GLU A N 1
ATOM 2596 C CA . GLU A 1 317 ? -71.772 -16.944 111.003 1.00 87.06 317 GLU A CA 1
ATOM 2597 C C . GLU A 1 317 ? -72.419 -16.270 112.215 1.00 87.06 317 GLU A C 1
ATOM 2599 O O . GLU A 1 317 ? -73.030 -16.945 113.046 1.00 87.06 317 GLU A O 1
ATOM 2604 N N . THR A 1 318 ? -72.343 -14.941 112.317 1.00 85.00 318 THR A N 1
ATOM 2605 C CA . THR A 1 318 ? -72.990 -14.183 113.398 1.00 85.00 318 THR A CA 1
ATOM 2606 C C . THR A 1 318 ? -74.510 -14.244 113.307 1.00 85.00 318 THR A C 1
ATOM 2608 O O . THR A 1 318 ? -75.145 -14.495 114.331 1.00 85.00 318 THR A O 1
ATOM 2611 N N . ILE A 1 319 ? -75.103 -14.118 112.114 1.00 84.12 319 ILE A N 1
ATOM 2612 C CA . ILE A 1 319 ? -76.537 -14.355 111.898 1.00 84.12 319 ILE A CA 1
ATOM 2613 C C . ILE A 1 319 ? -76.889 -15.784 112.308 1.00 84.12 319 ILE A C 1
ATOM 2615 O O . ILE A 1 319 ? -77.781 -15.960 113.127 1.00 84.12 319 ILE A O 1
ATOM 2619 N N . ALA A 1 320 ? -76.161 -16.805 111.846 1.00 82.38 320 ALA A N 1
ATOM 2620 C CA . ALA A 1 320 ? -76.413 -18.192 112.234 1.00 82.38 320 ALA A CA 1
ATOM 2621 C C . ALA A 1 320 ? -76.307 -18.398 113.757 1.00 82.38 320 ALA A C 1
ATOM 2623 O O . ALA A 1 320 ? -77.122 -19.111 114.344 1.00 82.38 320 ALA A O 1
ATOM 2624 N N . ARG A 1 321 ? -75.341 -17.753 114.422 1.00 82.25 321 ARG A N 1
ATOM 2625 C CA . ARG A 1 321 ? -75.172 -17.781 115.882 1.00 82.25 321 ARG A CA 1
ATOM 2626 C C . ARG A 1 321 ? -76.326 -17.085 116.606 1.00 82.25 321 ARG A C 1
ATOM 2628 O O . ARG A 1 321 ? -76.818 -17.617 117.600 1.00 82.25 321 ARG A O 1
ATOM 2635 N N . LEU A 1 322 ? -76.771 -15.925 116.124 1.00 80.25 322 LEU A N 1
ATOM 2636 C CA . LEU A 1 322 ? -77.910 -15.184 116.673 1.00 80.25 322 LEU A CA 1
ATOM 2637 C C . LEU A 1 322 ? -79.235 -15.913 116.419 1.00 80.25 322 LEU A C 1
ATOM 2639 O O . LEU A 1 322 ? -80.048 -16.005 117.332 1.00 80.25 322 LEU A O 1
ATOM 2643 N N . SER A 1 323 ? -79.428 -16.517 115.246 1.00 77.56 323 SER A N 1
ATOM 2644 C CA . SER A 1 323 ? -80.569 -17.382 114.931 1.00 77.56 323 SER A CA 1
ATOM 2645 C C . SER A 1 323 ? -80.605 -18.621 115.828 1.00 77.56 323 SER A C 1
ATOM 2647 O O . SER A 1 323 ? -81.674 -18.962 116.327 1.00 77.56 323 SER A O 1
ATOM 2649 N N . ARG A 1 324 ? -79.459 -19.265 116.110 1.00 77.69 324 ARG A N 1
ATOM 2650 C CA . ARG A 1 324 ? -79.370 -20.364 117.095 1.00 77.69 324 ARG A CA 1
ATOM 2651 C C . ARG A 1 324 ? -79.705 -19.893 118.514 1.00 77.69 324 ARG A C 1
ATOM 2653 O O . ARG A 1 324 ? -80.478 -20.557 119.189 1.00 77.69 324 ARG A O 1
ATOM 2660 N N . LYS A 1 325 ? -79.186 -18.735 118.948 1.00 73.19 325 LYS A N 1
ATOM 2661 C CA . LYS A 1 325 ? -79.532 -18.129 120.251 1.00 73.19 325 LYS A CA 1
ATOM 2662 C C . LYS A 1 325 ? -81.011 -17.744 120.354 1.00 73.19 325 LYS A C 1
ATOM 2664 O O . LYS A 1 325 ? -81.577 -17.836 121.435 1.00 73.19 325 LYS A O 1
ATOM 2669 N N . ARG A 1 326 ? -81.636 -17.311 119.254 1.00 68.44 326 ARG A N 1
ATOM 2670 C CA . ARG A 1 326 ? -83.069 -16.988 119.196 1.00 68.44 326 ARG A CA 1
ATOM 2671 C C . ARG A 1 326 ? -83.933 -18.246 119.315 1.00 68.44 326 ARG A C 1
ATOM 2673 O O . ARG A 1 326 ? -84.868 -18.234 120.096 1.00 68.44 326 ARG A O 1
ATOM 2680 N N . ARG A 1 327 ? -83.546 -19.345 118.655 1.00 61.62 327 ARG A N 1
ATOM 2681 C CA . ARG A 1 327 ? -84.184 -20.673 118.786 1.00 61.62 327 ARG A CA 1
ATOM 2682 C C . ARG A 1 327 ? -84.004 -21.344 120.160 1.00 61.62 327 ARG A C 1
ATOM 2684 O O . ARG A 1 327 ? -84.612 -22.372 120.393 1.00 61.62 327 ARG A O 1
ATOM 2691 N N . GLN A 1 328 ? -83.145 -20.815 121.036 1.00 57.69 328 GLN A N 1
ATOM 2692 C CA . GLN A 1 328 ? -82.966 -21.279 122.425 1.00 57.69 328 GLN A CA 1
ATOM 2693 C C . GLN A 1 328 ? -83.750 -20.433 123.449 1.00 57.69 328 GLN A C 1
ATOM 2695 O O . GLN A 1 328 ? -83.634 -20.667 124.648 1.00 57.69 328 GLN A O 1
ATOM 2700 N N . ARG A 1 329 ? -84.470 -19.399 122.993 1.00 53.47 329 ARG A N 1
ATOM 2701 C CA . ARG A 1 329 ? -85.312 -18.514 123.821 1.00 53.47 329 ARG A CA 1
ATOM 2702 C C . ARG A 1 329 ? -86.809 -18.646 123.508 1.00 53.47 329 ARG A C 1
ATOM 2704 O O . ARG A 1 329 ? -87.602 -17.897 124.070 1.00 53.47 329 ARG A O 1
ATOM 2711 N N . GLU A 1 330 ? -87.148 -19.565 122.613 1.00 44.53 330 GLU A N 1
ATOM 2712 C CA . GLU A 1 330 ? -88.464 -20.200 122.474 1.00 44.53 330 GLU A CA 1
ATOM 2713 C C . GLU A 1 330 ? -88.379 -21.547 123.193 1.00 44.53 330 GLU A C 1
ATOM 2715 O O . GLU A 1 330 ? -89.374 -21.917 123.851 1.00 44.53 330 GLU A O 1
#

Foldseek 3Di:
DVVVVVVVVVVVVVPPDDDDDDDDDDDDDDDDDDDDDDDDDDDDDDDDDDDPPPDDDDDDDDDDDDDPDDDDDDPPPDDPPPPDPDPDDDDDDDDDDDDPPPDDPVNVVVVVVVVVVVVVVVVVVVVVVVVVVVVVVVVVVCCVPVPDPPDDPPDPPPDPPDPPPPPVCPDPVNVVVVVVVVVVVVVVVVVVVVVVVVVVVVVCCCVCVVVVVVVVVVVVVVVVVVVVVVVVVVVVVVVVVVVVVVVVVVVVVVVVVVVVVVVVVVVVVVVVVVVVVVVVVVVVVVVVVVVVVVVVVVVVVVVVVVVVVVVVVVVVVVVVVVVVVVVVVD